Protein AF-A0A963Y4Q5-F1 (afdb_monomer_lite)

Sequence (279 aa):
MKRNPLAGPAPARLLRSAAVLALLGATPALADDAELLAKACGDCHTTAADGTLSRISGQRKTPEAWLMTIVRMRMSHGADIDRQTEAALVRYLADTQGLAPSEAEPYRYALEKDPNMVEAIDEPLGTMCARCHTGARALLQHRTPEEWRTLIDFHVGQFPTIEYQALGRDREWYKIASTEIAELLATTQPRDTEAWSQWQAADKPGVAGDWIVLTTLPGAGQAYGRLTVSGDASPYAVSGDLTLADGSTQAVSGQMNLYTGYEWRATLDIGGQSYRQVL

pLDDT: mean 90.72, std 16.67, range [36.25, 98.81]

Radius of gyration: 26.91 Å; chains: 1; bounding box: 90×54×103 Å

Foldseek 3Di:
DDDDDDDDDDDDDDDDDDDDDDDPDDDVLLVVLLVLCCVQPVVPFPQDPVRDTPLLVFKAAALVLLLVVVVCCCVPVVRPADPVSSVSNSQSRLQVRYDFCVQLVVQCCVVQVVVDDDDDDDPPCCLQPDPPHHSSSLSRMAGALVSQLVVLVCCCVVPVCSLVDVSRVVDPNSVCRNPVVSVVRCVNRHSDDPSLVVLNPDDFDDPFAKDWDWDQDVPQGTKTWIWGWDDDAPQTWIWTWIQGPVRDIWTKTWTWHDHNRHFIWIWIDTNNDTDIDTD

Secondary structure (DSSP, 8-state):
--------PPPP------------PPPHHHHHHHHHHHHHHTTTSPBPTTSPBTTGGGEEE-HHHHHHHHHHHHHHH-----HHHHHHHHHHHHHHS---HHHHGGGTHHHHT-TT----PPTTHHHHHSSSS-THHHHSEEE-HHHHHHHHHHHHHH-TTGGGSTTTTTTTHHHHIIIIIHHHHHHHSBSS-HHHHHHHHSPPPP--EEEEEEEEETTTEEEEEEEEEESSSSSEEEEEEEEETTS-EEEEEEEEEEETTTEEEEEEEETTEEEEEE-

Structure (mmCIF, N/CA/C/O backbone):
data_AF-A0A963Y4Q5-F1
#
_entry.id   AF-A0A963Y4Q5-F1
#
loop_
_atom_site.group_PDB
_atom_site.id
_atom_site.type_symbol
_atom_site.label_atom_id
_atom_site.label_alt_id
_atom_site.label_comp_id
_atom_site.label_asym_id
_atom_site.label_entity_id
_atom_site.label_seq_id
_atom_site.pdbx_PDB_ins_code
_atom_site.Cartn_x
_atom_site.Cartn_y
_atom_site.Cartn_z
_atom_site.occupancy
_atom_site.B_iso_or_equiv
_atom_site.auth_seq_id
_atom_site.auth_comp_id
_atom_site.auth_asym_id
_atom_site.auth_atom_id
_atom_site.pdbx_PDB_model_num
ATOM 1 N N . MET A 1 1 ? 55.631 30.873 71.573 1.00 39.38 1 MET A N 1
ATOM 2 C CA . MET A 1 1 ? 56.648 31.589 70.760 1.00 39.38 1 MET A CA 1
ATOM 3 C C . MET A 1 1 ? 57.001 30.723 69.549 1.00 39.38 1 MET A C 1
ATOM 5 O O . MET A 1 1 ? 57.103 29.525 69.740 1.00 39.38 1 MET A O 1
ATOM 9 N N . LYS A 1 2 ? 57.264 31.332 68.379 1.00 37.94 2 LYS A N 1
ATOM 10 C CA . LYS A 1 2 ? 57.927 30.756 67.177 1.00 37.94 2 LYS A CA 1
ATOM 11 C C . LYS A 1 2 ? 57.176 29.723 66.286 1.00 37.94 2 LYS A C 1
ATOM 13 O O . LYS A 1 2 ? 57.214 28.532 66.536 1.00 37.94 2 LYS A O 1
ATOM 18 N N . ARG A 1 3 ? 56.717 30.258 65.139 1.00 37.44 3 ARG A N 1
ATOM 19 C CA . ARG A 1 3 ? 56.933 29.819 63.730 1.00 37.44 3 ARG A CA 1
ATOM 20 C C . ARG A 1 3 ? 56.301 28.520 63.166 1.00 37.44 3 ARG A C 1
ATOM 22 O O . ARG A 1 3 ? 56.598 27.415 63.588 1.00 37.44 3 ARG A O 1
ATOM 29 N N . ASN A 1 4 ? 55.557 28.741 62.074 1.00 43.47 4 ASN A N 1
ATOM 30 C CA . ASN A 1 4 ? 55.190 27.830 60.968 1.00 43.47 4 ASN A CA 1
ATOM 31 C C . ASN A 1 4 ? 56.456 27.325 60.207 1.00 43.47 4 ASN A C 1
ATOM 33 O O . ASN A 1 4 ? 57.487 27.997 60.346 1.00 43.47 4 ASN A O 1
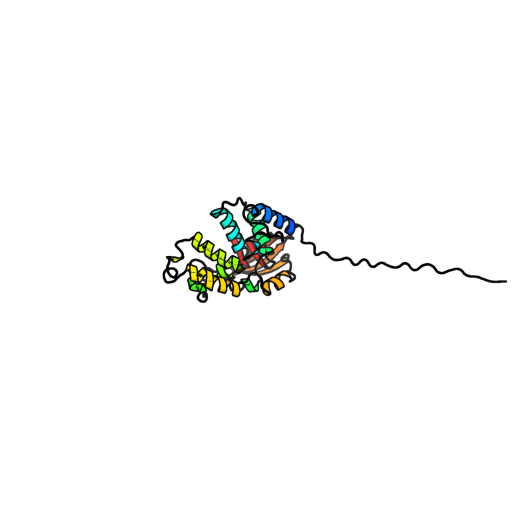ATOM 37 N N . PRO A 1 5 ? 56.426 26.249 59.371 1.00 51.81 5 PRO A N 1
ATOM 38 C CA . PRO A 1 5 ? 55.874 26.394 58.004 1.00 51.81 5 PRO A CA 1
ATOM 39 C C . PRO A 1 5 ? 55.312 25.143 57.254 1.00 51.81 5 PRO A C 1
ATOM 41 O O . PRO A 1 5 ? 55.813 24.031 57.360 1.00 51.81 5 PRO A O 1
ATOM 44 N N . LEU A 1 6 ? 54.337 25.424 56.377 1.00 47.56 6 LEU A N 1
ATOM 45 C CA . LEU A 1 6 ? 54.130 24.958 54.983 1.00 47.56 6 LEU A CA 1
ATOM 46 C C . LEU A 1 6 ? 54.444 23.510 54.524 1.00 47.56 6 LEU A C 1
ATOM 48 O O . LEU A 1 6 ? 55.588 23.152 54.256 1.00 47.56 6 LEU A O 1
ATOM 52 N N . ALA A 1 7 ? 53.363 22.819 54.140 1.00 44.31 7 ALA A N 1
ATOM 53 C CA . ALA A 1 7 ? 53.197 22.026 52.907 1.00 44.31 7 ALA A CA 1
ATOM 54 C C . ALA A 1 7 ? 51.688 22.044 52.536 1.00 44.31 7 ALA A C 1
ATOM 56 O O . ALA A 1 7 ? 50.874 22.339 53.409 1.00 44.31 7 ALA A O 1
ATOM 57 N N . GLY A 1 8 ? 51.198 21.772 51.320 1.00 41.53 8 GLY A N 1
ATOM 58 C CA . GLY A 1 8 ? 51.792 21.532 49.991 1.00 41.53 8 GLY A CA 1
ATOM 59 C C . GLY A 1 8 ? 50.643 21.231 48.988 1.00 41.53 8 GLY A C 1
ATOM 60 O O . GLY A 1 8 ? 49.603 20.748 49.440 1.00 41.53 8 GLY A O 1
ATOM 61 N N . PRO A 1 9 ? 50.727 21.544 47.674 1.00 42.78 9 PRO A N 1
ATOM 62 C CA . PRO A 1 9 ? 49.549 21.473 46.800 1.00 42.78 9 PRO A CA 1
ATOM 63 C C . PRO A 1 9 ? 49.218 20.043 46.339 1.00 42.78 9 PRO A C 1
ATOM 65 O O . PRO A 1 9 ? 50.093 19.294 45.907 1.00 42.78 9 PRO A O 1
ATOM 68 N N . ALA A 1 10 ? 47.932 19.684 46.388 1.00 48.44 10 ALA A N 1
ATOM 69 C CA . ALA A 1 10 ? 47.413 18.413 45.882 1.00 48.44 10 ALA A CA 1
ATOM 70 C C . ALA A 1 10 ? 47.250 18.427 44.342 1.00 48.44 10 ALA A C 1
ATOM 72 O O . ALA A 1 10 ? 46.962 19.482 43.771 1.00 48.44 10 ALA A O 1
ATOM 73 N N . PRO A 1 11 ? 47.401 17.280 43.648 1.00 42.66 11 PRO A N 1
ATOM 74 C CA . PRO A 1 11 ? 47.358 17.229 42.189 1.00 42.66 11 PRO A CA 1
ATOM 75 C C . PRO A 1 11 ? 45.928 17.317 41.635 1.00 42.66 11 PRO A C 1
ATOM 77 O O . PRO A 1 11 ? 45.014 16.630 42.096 1.00 42.66 11 PRO A O 1
ATOM 80 N N . ALA A 1 12 ? 45.752 18.116 40.581 1.00 45.22 12 ALA A N 1
ATOM 81 C CA . ALA A 1 12 ? 44.496 18.216 39.848 1.00 45.22 12 ALA A CA 1
ATOM 82 C C . ALA A 1 12 ? 44.193 16.915 39.081 1.00 45.22 12 ALA A C 1
ATOM 84 O O . ALA A 1 12 ? 44.992 16.459 38.262 1.00 45.22 12 ALA A O 1
ATOM 85 N N . ARG A 1 13 ? 43.011 16.328 39.308 1.00 43.59 13 ARG A N 1
ATOM 86 C CA . ARG A 1 13 ? 42.505 15.210 38.500 1.00 43.59 13 ARG A CA 1
ATOM 87 C C . ARG A 1 13 ? 41.898 15.748 37.204 1.00 43.59 13 ARG A C 1
ATOM 89 O O . ARG A 1 13 ? 40.875 16.424 37.249 1.00 43.59 13 ARG A O 1
ATOM 96 N N . LE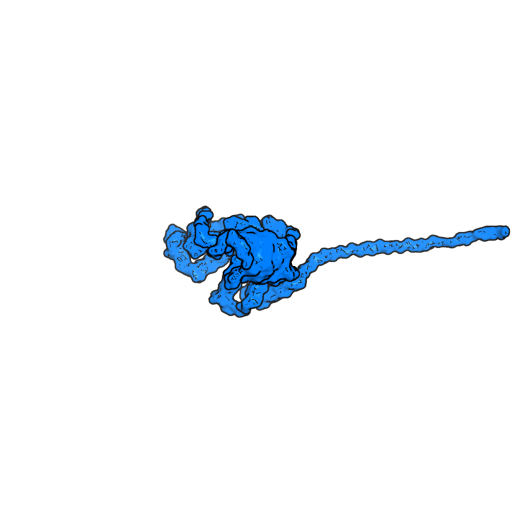U A 1 14 ? 42.488 15.404 36.058 1.00 41.25 14 LEU A N 1
ATOM 97 C CA . LEU A 1 14 ? 41.840 15.611 34.761 1.00 41.25 14 LEU A CA 1
ATOM 98 C C . LEU A 1 14 ? 40.587 14.728 34.674 1.00 41.25 14 LEU A C 1
ATOM 100 O O . LEU A 1 14 ? 40.700 13.501 34.680 1.00 41.25 14 LEU A O 1
ATOM 104 N N . LEU A 1 15 ? 39.407 15.336 34.523 1.00 43.12 15 LEU A N 1
ATOM 105 C CA . LEU A 1 15 ? 38.245 14.612 34.015 1.00 43.12 15 LEU A CA 1
ATOM 106 C C . LEU A 1 15 ? 38.447 14.359 32.518 1.00 43.12 15 LEU A C 1
ATOM 108 O O . LEU A 1 15 ? 38.500 15.292 31.719 1.00 43.12 15 LEU A O 1
ATOM 112 N N . ARG A 1 16 ? 38.542 13.083 32.135 1.00 41.88 16 ARG A N 1
ATOM 113 C CA . ARG A 1 16 ? 38.396 12.664 30.739 1.00 41.88 16 ARG A CA 1
ATOM 114 C C . ARG A 1 16 ? 36.908 12.536 30.431 1.00 41.88 16 ARG A C 1
ATOM 116 O O . ARG A 1 16 ? 36.291 11.548 30.820 1.00 41.88 16 ARG A O 1
ATOM 123 N N . SER A 1 17 ? 36.346 13.515 29.730 1.00 41.88 17 SER A N 1
ATOM 124 C CA . SER A 1 17 ? 35.006 13.400 29.154 1.00 41.88 17 SER A CA 1
ATOM 125 C C . SER A 1 17 ? 35.020 12.341 28.052 1.00 41.88 17 SER A C 1
ATOM 127 O O . SER A 1 17 ? 35.573 12.570 26.978 1.00 41.88 17 SER A O 1
ATOM 129 N N . ALA A 1 18 ? 34.435 11.174 28.318 1.00 42.75 18 ALA A N 1
ATOM 130 C CA . ALA A 1 18 ? 34.174 10.182 27.285 1.00 42.75 18 ALA A CA 1
ATOM 131 C C . ALA A 1 18 ? 32.937 10.618 26.489 1.00 42.75 18 ALA A C 1
ATOM 133 O O . ALA A 1 18 ? 31.833 10.660 27.030 1.00 42.75 18 ALA A O 1
ATOM 134 N N . ALA A 1 19 ? 33.122 10.960 25.214 1.00 42.94 19 ALA A N 1
ATOM 135 C CA . ALA A 1 19 ? 32.006 11.187 24.307 1.00 42.94 19 ALA A CA 1
ATOM 136 C C . ALA A 1 19 ? 31.326 9.841 24.019 1.00 42.94 19 ALA A C 1
ATOM 138 O O . ALA A 1 19 ? 31.908 8.974 23.366 1.00 42.94 19 ALA A O 1
ATOM 139 N N . VAL A 1 20 ? 30.106 9.657 24.525 1.00 39.72 20 VAL A N 1
ATOM 140 C CA . VAL A 1 20 ? 29.270 8.507 24.171 1.00 39.72 20 VAL A CA 1
ATOM 141 C C . VAL A 1 20 ? 28.725 8.754 22.770 1.00 39.72 20 VAL A C 1
ATOM 143 O O . VAL A 1 20 ? 27.843 9.588 22.575 1.00 39.72 20 VAL A O 1
ATOM 146 N N . LEU A 1 21 ? 29.279 8.043 21.790 1.00 42.38 21 LEU A N 1
ATOM 147 C CA . LEU A 1 21 ? 28.749 8.023 20.436 1.00 42.38 21 LEU A CA 1
ATOM 148 C C . LEU A 1 21 ? 27.445 7.213 20.458 1.00 42.38 21 LEU A C 1
ATOM 150 O O . LEU A 1 21 ? 27.474 5.994 20.624 1.00 42.38 21 LEU A O 1
ATOM 154 N N . ALA A 1 22 ? 26.306 7.895 20.345 1.00 36.50 22 ALA A N 1
ATOM 155 C CA . ALA A 1 22 ? 25.003 7.248 20.292 1.00 36.50 22 ALA A CA 1
ATOM 156 C C . ALA A 1 22 ? 24.850 6.499 18.959 1.00 36.50 22 ALA A C 1
ATOM 158 O O . ALA A 1 22 ? 24.492 7.080 17.937 1.00 36.50 22 ALA A O 1
ATOM 159 N N . LEU A 1 23 ? 25.144 5.199 18.975 1.00 39.41 23 LEU A N 1
ATOM 160 C CA . LEU A 1 23 ? 24.740 4.286 17.914 1.00 39.41 23 LEU A CA 1
ATOM 161 C C . LEU A 1 23 ? 23.210 4.215 17.909 1.00 39.41 23 LEU A C 1
ATOM 163 O O . LEU A 1 23 ? 22.605 3.771 18.885 1.00 39.41 23 LEU A O 1
ATOM 167 N N . LEU A 1 24 ? 22.600 4.651 16.805 1.00 41.59 24 LEU A N 1
ATOM 168 C CA . LEU A 1 24 ? 21.196 4.394 16.494 1.00 41.59 24 LEU A CA 1
ATOM 169 C C . LEU A 1 24 ? 21.013 2.881 16.341 1.00 41.59 24 LEU A C 1
ATOM 171 O O . LEU A 1 24 ? 21.250 2.316 15.276 1.00 41.59 24 LEU A O 1
ATOM 175 N N . GLY A 1 25 ? 20.648 2.217 17.435 1.00 36.25 25 GLY A N 1
ATOM 176 C CA . GLY A 1 25 ? 20.299 0.806 17.410 1.00 36.25 25 GLY A CA 1
ATOM 177 C C . GLY A 1 25 ? 19.008 0.616 16.626 1.00 36.25 25 GLY A C 1
ATOM 178 O O . GLY A 1 25 ? 17.959 1.099 17.050 1.00 36.25 25 GLY A O 1
ATOM 179 N N . ALA A 1 26 ? 19.077 -0.113 15.511 1.00 41.25 26 ALA A N 1
ATOM 180 C CA . ALA A 1 26 ? 17.889 -0.740 14.947 1.00 41.25 26 ALA A CA 1
ATOM 181 C C . ALA A 1 26 ? 17.210 -1.576 16.044 1.00 41.25 26 ALA A C 1
ATOM 183 O O . ALA A 1 26 ? 17.877 -2.273 16.814 1.00 41.25 26 ALA A O 1
ATOM 184 N N . THR A 1 27 ? 15.887 -1.469 16.148 1.00 43.31 27 THR A N 1
ATOM 185 C CA . THR A 1 27 ? 15.115 -2.239 17.124 1.00 43.31 27 THR A CA 1
ATOM 186 C C . THR A 1 27 ? 15.250 -3.735 16.818 1.00 43.31 27 THR A C 1
ATOM 188 O O . THR A 1 27 ? 15.241 -4.107 15.644 1.00 43.31 27 THR A O 1
ATOM 191 N N . PRO A 1 28 ? 15.371 -4.615 17.834 1.00 53.75 28 PRO A N 1
ATOM 192 C CA . PRO A 1 28 ? 15.700 -6.028 17.615 1.00 53.75 28 PRO A CA 1
ATOM 193 C C . PRO A 1 28 ? 14.724 -6.742 16.665 1.00 53.75 28 PRO A C 1
ATOM 195 O O . PRO A 1 28 ? 15.162 -7.498 15.806 1.00 53.75 28 PRO A O 1
ATOM 198 N N . ALA A 1 29 ? 13.433 -6.396 16.716 1.00 61.72 29 ALA A N 1
ATOM 199 C CA . ALA A 1 29 ? 12.417 -6.932 15.808 1.00 61.72 29 ALA A CA 1
ATOM 200 C C . ALA A 1 29 ? 12.721 -6.694 14.310 1.00 61.72 29 ALA A C 1
ATOM 202 O O . ALA A 1 29 ? 12.452 -7.564 13.492 1.00 61.72 29 ALA A O 1
ATOM 203 N N . LEU A 1 30 ? 13.323 -5.554 13.937 1.00 63.56 30 LEU A N 1
ATOM 204 C CA . LEU A 1 30 ? 13.665 -5.267 12.535 1.00 63.56 30 LEU A CA 1
ATOM 205 C C . LEU A 1 30 ? 14.858 -6.089 12.027 1.00 63.56 30 LEU A C 1
ATOM 207 O O . LEU A 1 30 ? 15.001 -6.250 10.816 1.00 63.56 30 LEU A O 1
ATOM 211 N N . ALA A 1 31 ? 15.720 -6.580 12.923 1.00 63.84 31 ALA A N 1
ATOM 212 C CA . ALA A 1 31 ? 16.812 -7.480 12.559 1.00 63.84 31 ALA A CA 1
ATOM 213 C C . ALA A 1 31 ? 16.283 -8.905 12.323 1.00 63.84 31 ALA A C 1
ATOM 215 O O . ALA A 1 31 ? 16.601 -9.508 11.298 1.00 63.84 31 ALA A O 1
ATOM 216 N N . ASP A 1 32 ? 15.414 -9.388 13.216 1.00 82.62 32 ASP A N 1
ATOM 217 C CA . ASP A 1 32 ? 14.762 -10.697 13.097 1.00 82.62 32 ASP A CA 1
ATOM 218 C C . ASP A 1 32 ? 13.896 -10.781 11.819 1.00 82.62 32 ASP A C 1
ATOM 220 O O . ASP A 1 32 ? 13.966 -11.760 11.073 1.00 82.62 32 ASP A O 1
ATOM 224 N N . ASP A 1 33 ? 13.133 -9.726 11.504 1.00 87.06 33 ASP A N 1
ATOM 225 C CA . ASP A 1 33 ? 12.321 -9.653 10.280 1.00 87.06 33 ASP A CA 1
ATOM 226 C C . ASP A 1 33 ? 13.176 -9.579 8.992 1.00 87.06 33 ASP A C 1
ATOM 228 O O . ASP A 1 33 ? 12.777 -10.099 7.944 1.00 87.06 33 ASP A O 1
ATOM 232 N N . ALA A 1 34 ? 14.370 -8.976 9.050 1.00 89.12 34 ALA A N 1
ATOM 233 C CA . ALA A 1 34 ? 15.308 -8.954 7.924 1.00 89.12 34 ALA A CA 1
ATOM 234 C C . ALA A 1 34 ? 15.901 -10.349 7.648 1.00 89.12 34 ALA A C 1
ATOM 236 O O . ALA A 1 34 ? 16.016 -10.755 6.487 1.00 89.12 34 ALA A O 1
ATOM 237 N N . GLU A 1 35 ? 16.225 -11.111 8.700 1.00 91.75 35 GLU A N 1
ATOM 238 C CA . GLU A 1 35 ? 16.626 -12.518 8.575 1.00 91.75 35 GLU A CA 1
ATOM 239 C C . GLU A 1 35 ? 15.470 -13.374 8.032 1.00 91.75 35 GLU A C 1
ATOM 241 O O . GLU A 1 35 ? 15.682 -14.206 7.146 1.00 91.75 35 GLU A O 1
ATOM 246 N N . LEU A 1 36 ? 14.234 -13.128 8.483 1.00 94.00 36 LEU A N 1
ATOM 247 C CA . LEU A 1 36 ? 13.042 -13.803 7.966 1.00 94.00 36 LEU A CA 1
ATOM 248 C C . LEU A 1 36 ? 12.851 -13.557 6.462 1.00 94.00 36 LEU A C 1
ATOM 250 O O . LEU A 1 36 ? 12.578 -14.506 5.723 1.00 94.00 36 LEU A O 1
ATOM 254 N N . LEU A 1 37 ? 13.039 -12.319 5.990 1.00 95.81 37 LEU A N 1
ATOM 255 C CA . LEU A 1 37 ? 12.998 -11.986 4.564 1.00 95.81 37 LEU A CA 1
ATOM 256 C C . LEU A 1 37 ? 14.103 -12.713 3.782 1.00 95.81 37 LEU A C 1
ATOM 258 O O . LEU A 1 37 ? 13.819 -13.323 2.750 1.00 95.81 37 LEU A O 1
ATOM 262 N N . ALA A 1 38 ? 15.344 -12.696 4.278 1.00 94.31 38 ALA A N 1
ATOM 263 C CA . ALA A 1 38 ? 16.462 -13.407 3.657 1.00 94.31 38 ALA A CA 1
ATOM 264 C C . ALA A 1 38 ? 16.189 -14.916 3.547 1.00 94.31 38 ALA A C 1
ATOM 266 O O . ALA A 1 38 ? 16.365 -15.500 2.479 1.00 94.31 38 ALA A O 1
ATOM 267 N N . LYS A 1 39 ? 15.675 -15.533 4.614 1.00 94.38 39 LYS A N 1
ATOM 268 C CA . LYS A 1 39 ? 15.317 -16.956 4.659 1.00 94.38 39 LYS A CA 1
ATOM 269 C C . LYS A 1 39 ? 14.148 -17.315 3.737 1.00 94.38 39 LYS A C 1
ATOM 271 O O . LYS A 1 39 ? 14.175 -18.372 3.119 1.00 94.38 39 LYS A O 1
ATOM 276 N N . ALA A 1 40 ? 13.122 -16.469 3.651 1.00 95.75 40 ALA A N 1
ATOM 277 C CA . ALA A 1 40 ? 11.918 -16.748 2.865 1.00 95.75 40 ALA A CA 1
ATOM 278 C C . ALA A 1 40 ? 12.062 -16.429 1.365 1.00 95.75 40 ALA A C 1
ATOM 280 O O . ALA A 1 40 ? 11.232 -16.865 0.568 1.00 95.75 40 ALA A O 1
ATOM 281 N N . CYS A 1 41 ? 13.054 -15.624 0.969 1.00 97.12 41 CYS A N 1
ATOM 282 C CA . CYS A 1 41 ? 13.188 -15.128 -0.407 1.00 97.12 41 CYS A CA 1
ATOM 283 C C . CYS A 1 41 ? 14.564 -15.382 -1.051 1.00 97.12 41 CYS A C 1
ATOM 285 O O . CYS A 1 41 ? 14.660 -15.325 -2.279 1.00 97.12 41 CYS A O 1
ATOM 287 N N . GLY A 1 42 ? 15.612 -15.671 -0.271 1.00 95.25 42 GLY A N 1
ATOM 288 C CA . GLY A 1 42 ? 17.005 -15.744 -0.736 1.00 95.25 42 GLY A CA 1
ATOM 289 C C . GLY A 1 42 ? 17.316 -16.853 -1.749 1.00 95.25 42 GLY A C 1
ATOM 290 O O . GLY A 1 42 ? 18.224 -16.689 -2.559 1.00 95.25 42 GLY A O 1
ATOM 291 N N . ASP A 1 43 ? 16.527 -17.932 -1.780 1.00 94.19 43 ASP A N 1
ATOM 292 C CA . ASP A 1 43 ? 16.682 -19.022 -2.762 1.00 94.19 43 ASP A CA 1
ATOM 293 C C . ASP A 1 43 ? 16.422 -18.569 -4.214 1.00 94.19 43 ASP A C 1
ATOM 295 O O . ASP A 1 43 ? 16.877 -19.210 -5.161 1.00 94.19 43 ASP A O 1
ATOM 299 N N . CYS A 1 44 ? 15.682 -17.470 -4.402 1.00 97.56 44 CYS A N 1
ATOM 300 C CA . CYS A 1 44 ? 15.350 -16.904 -5.716 1.00 97.56 44 CYS A CA 1
ATOM 301 C C . CYS A 1 44 ? 15.831 -15.455 -5.887 1.00 97.56 44 CYS A C 1
ATOM 303 O O . CYS A 1 44 ? 16.198 -15.050 -6.991 1.00 97.56 44 CYS A O 1
ATOM 305 N N . HIS A 1 45 ? 15.821 -14.661 -4.816 1.00 97.75 45 HIS A N 1
ATOM 306 C CA . HIS A 1 45 ? 16.253 -13.268 -4.832 1.00 97.75 45 HIS A CA 1
ATOM 307 C C . HIS A 1 45 ? 17.714 -13.161 -4.397 1.00 97.75 45 HIS A C 1
ATOM 309 O O . HIS A 1 45 ? 18.044 -13.316 -3.226 1.00 97.75 45 HIS A O 1
ATOM 315 N N . THR A 1 46 ? 18.595 -12.859 -5.347 1.00 96.44 46 THR A N 1
ATOM 316 C CA . THR A 1 46 ? 20.034 -12.704 -5.102 1.00 96.44 46 THR A CA 1
ATOM 317 C C . THR A 1 46 ? 20.335 -11.550 -4.143 1.00 96.44 46 THR A C 1
ATOM 319 O O . THR A 1 46 ? 19.915 -10.416 -4.389 1.00 96.44 46 THR A O 1
ATOM 322 N N . THR A 1 47 ? 21.130 -11.813 -3.108 1.00 94.56 47 THR A N 1
ATOM 323 C CA . THR A 1 47 ? 21.628 -10.791 -2.177 1.00 94.56 47 THR A CA 1
ATOM 324 C C . THR A 1 47 ? 22.676 -9.892 -2.841 1.00 94.56 47 THR A C 1
ATOM 326 O O . THR A 1 47 ? 23.650 -10.376 -3.420 1.00 94.56 47 THR A O 1
ATOM 329 N N . ALA A 1 48 ? 22.485 -8.579 -2.749 1.00 90.62 48 ALA A N 1
ATOM 330 C CA . ALA A 1 48 ? 23.434 -7.557 -3.171 1.00 90.62 48 ALA A CA 1
ATOM 331 C C . ALA A 1 48 ? 24.531 -7.324 -2.111 1.00 90.62 48 ALA A C 1
ATOM 333 O O . ALA A 1 48 ? 24.466 -7.824 -0.988 1.00 90.62 48 ALA A O 1
ATOM 334 N N . ALA A 1 49 ? 25.561 -6.546 -2.461 1.00 87.38 49 ALA A N 1
ATOM 335 C CA . ALA A 1 49 ? 26.713 -6.295 -1.585 1.00 87.38 49 ALA A CA 1
ATOM 336 C C . ALA A 1 49 ? 26.371 -5.525 -0.290 1.00 87.38 49 ALA A C 1
ATOM 338 O O . ALA A 1 49 ? 27.135 -5.583 0.670 1.00 87.38 49 ALA A O 1
ATOM 339 N N . ASP A 1 50 ? 25.237 -4.824 -0.259 1.00 86.38 50 ASP A N 1
ATOM 340 C CA . ASP A 1 50 ? 24.690 -4.123 0.909 1.00 86.38 50 ASP A CA 1
ATOM 341 C C . ASP A 1 50 ? 23.764 -5.003 1.775 1.00 86.38 50 ASP A C 1
ATOM 343 O O . ASP A 1 50 ? 23.183 -4.525 2.746 1.00 86.38 50 ASP A O 1
ATOM 347 N N . GLY A 1 51 ? 23.623 -6.290 1.436 1.00 87.06 51 GLY A N 1
ATOM 348 C CA . GLY A 1 51 ? 22.733 -7.233 2.113 1.00 87.06 51 GLY A CA 1
ATOM 349 C C . GLY A 1 51 ? 21.278 -7.188 1.636 1.00 87.06 51 GLY A C 1
ATOM 350 O O . GLY A 1 51 ? 20.478 -8.011 2.077 1.00 87.06 51 GLY A O 1
ATOM 351 N N . THR A 1 52 ? 20.911 -6.276 0.730 1.00 93.06 52 THR A N 1
ATOM 352 C CA . THR A 1 52 ? 19.536 -6.193 0.222 1.00 93.06 52 THR A CA 1
ATOM 353 C C . THR A 1 52 ? 19.237 -7.285 -0.810 1.00 93.06 52 THR A C 1
ATOM 355 O O . THR A 1 52 ? 20.131 -7.782 -1.492 1.00 93.06 52 THR A O 1
ATOM 358 N N . LEU A 1 53 ? 17.969 -7.685 -0.943 1.00 96.81 53 LEU A N 1
ATOM 359 C CA . LEU A 1 53 ? 17.552 -8.702 -1.914 1.00 96.81 53 LEU A CA 1
ATOM 360 C C . LEU A 1 53 ? 17.112 -8.069 -3.236 1.00 96.81 53 LEU A C 1
ATOM 362 O O . LEU A 1 53 ? 16.264 -7.169 -3.248 1.00 96.81 53 LEU A O 1
ATOM 366 N N . SER A 1 54 ? 17.631 -8.587 -4.353 1.00 97.44 54 SER A N 1
ATOM 367 C CA . SER A 1 54 ? 17.293 -8.108 -5.696 1.00 97.44 54 SER A CA 1
ATOM 368 C C . SER A 1 54 ? 15.786 -8.125 -5.952 1.00 97.44 54 SER A C 1
ATOM 370 O O . SER A 1 54 ? 15.041 -8.944 -5.409 1.00 97.44 54 SER A O 1
ATOM 372 N N . ARG A 1 55 ? 15.309 -7.204 -6.797 1.00 97.94 55 ARG A N 1
ATOM 373 C CA . ARG A 1 55 ? 13.885 -6.923 -7.070 1.00 97.94 55 ARG A CA 1
ATOM 374 C C . ARG A 1 55 ? 13.128 -6.305 -5.890 1.00 97.94 55 ARG A C 1
ATOM 376 O O . ARG A 1 55 ? 12.460 -5.286 -6.057 1.00 97.94 55 ARG A O 1
ATOM 383 N N . ILE A 1 56 ? 13.244 -6.893 -4.700 1.00 98.06 56 ILE A N 1
ATOM 384 C CA . ILE A 1 56 ? 12.560 -6.462 -3.476 1.00 98.06 56 ILE A CA 1
ATOM 385 C C . ILE A 1 56 ? 13.054 -5.071 -3.065 1.00 98.06 56 ILE A C 1
ATOM 387 O O . ILE A 1 56 ? 12.233 -4.187 -2.827 1.00 98.06 56 ILE A O 1
ATOM 391 N N . SER A 1 57 ? 14.372 -4.845 -3.073 1.00 97.12 57 SER A N 1
ATOM 392 C CA . SER A 1 57 ? 14.990 -3.557 -2.730 1.00 97.12 57 SER A CA 1
ATOM 393 C C . SER A 1 57 ? 14.879 -2.472 -3.806 1.00 97.12 57 SER A C 1
ATOM 395 O O . SER A 1 57 ? 15.351 -1.359 -3.602 1.00 97.12 57 SER A O 1
ATOM 397 N N . GLY A 1 58 ? 14.228 -2.749 -4.941 1.00 98.06 58 GLY A N 1
ATOM 398 C CA . GLY A 1 58 ? 13.984 -1.767 -6.001 1.00 98.06 58 GLY A CA 1
ATOM 399 C C . GLY A 1 58 ? 12.567 -1.171 -6.006 1.00 98.06 58 GLY A C 1
ATOM 400 O O . GLY A 1 58 ? 12.265 -0.317 -6.840 1.00 98.06 58 GLY A O 1
ATOM 401 N N . GLN A 1 59 ? 11.681 -1.596 -5.095 1.00 98.69 59 GLN A N 1
ATOM 402 C CA . GLN A 1 59 ? 10.250 -1.251 -5.101 1.00 98.69 59 GLN A CA 1
ATOM 403 C C . GLN A 1 59 ? 9.761 -0.775 -3.718 1.00 98.69 59 GLN A C 1
ATOM 405 O O . GLN A 1 59 ? 10.199 -1.296 -2.696 1.00 98.69 59 GLN A O 1
ATOM 410 N N . ARG A 1 60 ? 8.834 0.188 -3.688 1.00 98.81 60 ARG A N 1
ATOM 411 C CA . ARG A 1 60 ? 8.041 0.610 -2.519 1.00 98.81 60 ARG A CA 1
ATOM 412 C C . ARG A 1 60 ? 6.548 0.541 -2.842 1.00 98.81 60 ARG A C 1
ATOM 414 O O . ARG A 1 60 ? 6.170 0.732 -4.003 1.00 98.81 60 ARG A O 1
ATOM 421 N N . LYS A 1 61 ? 5.710 0.201 -1.859 1.00 98.75 61 LYS A N 1
ATOM 422 C CA . LYS A 1 61 ? 4.278 -0.101 -2.060 1.00 98.75 61 LYS A CA 1
ATOM 423 C C . LYS A 1 61 ? 3.450 0.068 -0.785 1.00 98.75 61 LYS A C 1
ATOM 425 O O . LYS A 1 61 ? 3.990 0.045 0.314 1.00 98.75 61 LYS A O 1
ATOM 430 N N . THR A 1 62 ? 2.127 0.088 -0.934 1.00 98.81 62 THR A N 1
ATOM 431 C CA . THR A 1 62 ? 1.175 -0.088 0.178 1.00 98.81 62 THR A CA 1
ATOM 432 C C . THR A 1 62 ? 1.204 -1.517 0.761 1.00 98.81 62 THR A C 1
ATOM 434 O O . THR A 1 62 ? 1.642 -2.449 0.068 1.00 98.81 62 THR A O 1
ATOM 437 N N . PRO A 1 63 ? 0.695 -1.741 1.994 1.00 98.62 63 PRO A N 1
ATOM 438 C CA . PRO A 1 63 ? 0.610 -3.077 2.600 1.00 98.62 63 PRO A CA 1
ATOM 439 C C . PRO A 1 63 ? -0.132 -4.089 1.713 1.00 98.62 63 PRO A C 1
ATOM 441 O O . PRO A 1 63 ? 0.334 -5.210 1.501 1.00 98.62 63 PRO A O 1
ATOM 444 N N . GLU A 1 64 ? -1.248 -3.672 1.108 1.00 98.56 64 GLU A N 1
ATOM 445 C CA . GLU A 1 64 ? -2.042 -4.487 0.183 1.00 98.56 64 GLU A CA 1
ATOM 446 C C . GLU A 1 64 ? -1.235 -4.930 -1.049 1.00 98.56 64 GLU A C 1
ATOM 448 O O . GLU A 1 64 ? -1.338 -6.076 -1.491 1.00 98.56 64 GLU A O 1
ATOM 453 N N . ALA A 1 65 ? -0.406 -4.044 -1.606 1.00 98.56 65 ALA A N 1
ATOM 454 C CA . ALA A 1 65 ? 0.400 -4.328 -2.790 1.00 98.56 65 ALA A CA 1
ATOM 455 C C . ALA A 1 65 ? 1.644 -5.190 -2.476 1.00 98.56 65 ALA A C 1
ATOM 457 O O . ALA A 1 65 ? 2.095 -5.962 -3.338 1.00 98.56 65 ALA A O 1
ATOM 458 N N . TRP A 1 66 ? 2.168 -5.131 -1.246 1.00 98.81 66 TRP A N 1
ATOM 459 C CA . TRP A 1 66 ? 3.140 -6.108 -0.739 1.00 98.81 66 TRP A CA 1
ATOM 460 C C . TRP A 1 66 ? 2.505 -7.488 -0.539 1.00 98.81 66 TRP A C 1
ATOM 462 O O . TRP A 1 66 ? 3.034 -8.470 -1.064 1.00 98.81 66 TRP A O 1
ATOM 472 N N . LEU A 1 67 ? 1.320 -7.564 0.078 1.00 98.62 67 LEU A N 1
ATOM 473 C CA . LEU A 1 67 ? 0.557 -8.811 0.211 1.00 98.62 67 LEU A CA 1
ATOM 474 C C . LEU A 1 67 ? 0.268 -9.444 -1.158 1.00 98.62 67 LEU A C 1
ATOM 476 O O . LEU A 1 67 ? 0.550 -10.622 -1.365 1.00 98.62 67 LEU A O 1
ATOM 480 N N . MET A 1 68 ? -0.209 -8.663 -2.133 1.00 98.69 68 MET A N 1
ATOM 481 C CA . MET A 1 68 ? -0.404 -9.130 -3.513 1.00 98.69 68 MET A CA 1
ATOM 482 C C . MET A 1 68 ? 0.883 -9.653 -4.168 1.00 98.69 68 MET A C 1
ATOM 484 O O . MET A 1 68 ? 0.828 -10.511 -5.051 1.00 98.69 68 MET A O 1
ATOM 488 N N . THR A 1 69 ? 2.044 -9.124 -3.779 1.00 98.69 69 THR A N 1
ATOM 489 C CA . THR A 1 69 ? 3.340 -9.578 -4.293 1.00 98.69 69 THR A CA 1
ATOM 490 C C . THR A 1 69 ? 3.724 -10.926 -3.693 1.00 98.69 69 THR A C 1
ATOM 492 O O . THR A 1 69 ? 4.021 -11.839 -4.459 1.00 98.69 69 THR A O 1
ATOM 495 N N . ILE A 1 70 ? 3.612 -11.094 -2.374 1.00 98.38 70 ILE A N 1
ATOM 496 C CA . ILE A 1 70 ? 3.881 -12.367 -1.684 1.00 98.38 70 ILE A CA 1
ATOM 497 C C . ILE A 1 70 ? 2.898 -13.459 -2.135 1.00 98.38 70 ILE A C 1
ATOM 499 O O . ILE A 1 70 ? 3.322 -14.549 -2.516 1.00 98.38 70 ILE A O 1
ATOM 503 N N . VAL A 1 71 ? 1.598 -13.152 -2.220 1.00 98.19 71 VAL A N 1
ATOM 504 C CA . VAL A 1 71 ? 0.576 -14.078 -2.742 1.00 98.19 71 VAL A CA 1
ATOM 505 C C . VAL A 1 71 ? 0.899 -14.520 -4.173 1.00 98.19 71 VAL A C 1
ATOM 507 O O . VAL A 1 71 ? 0.743 -15.698 -4.494 1.00 98.19 71 VAL A O 1
ATOM 510 N N . ARG A 1 72 ? 1.420 -13.628 -5.029 1.00 98.19 72 ARG A N 1
ATOM 511 C CA . ARG A 1 72 ? 1.883 -14.012 -6.371 1.00 98.19 72 ARG A CA 1
ATOM 512 C C . ARG A 1 72 ? 3.092 -14.949 -6.325 1.00 98.19 72 ARG A C 1
ATOM 514 O O . ARG A 1 72 ? 3.120 -15.886 -7.114 1.00 98.19 72 ARG A O 1
ATOM 521 N N . MET A 1 73 ? 4.053 -14.756 -5.416 1.00 98.31 73 MET A N 1
ATOM 522 C CA . MET A 1 73 ? 5.190 -15.686 -5.281 1.00 98.31 73 MET A CA 1
ATOM 523 C C . MET A 1 73 ? 4.705 -17.094 -4.910 1.00 98.31 73 MET A C 1
ATOM 525 O O . MET A 1 73 ? 5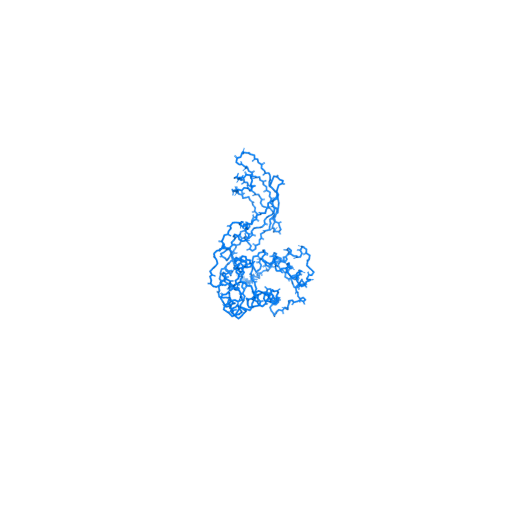.124 -18.074 -5.523 1.00 98.31 73 MET A O 1
ATOM 529 N N . ARG A 1 74 ? 3.739 -17.190 -3.988 1.00 97.50 74 ARG A N 1
ATOM 530 C CA . ARG A 1 74 ? 3.098 -18.456 -3.597 1.00 97.50 74 ARG A CA 1
ATOM 531 C C . ARG A 1 74 ? 2.345 -19.099 -4.771 1.00 97.50 74 ARG A C 1
ATOM 533 O O . ARG A 1 74 ? 2.571 -20.259 -5.091 1.00 97.50 74 ARG A O 1
ATOM 540 N N . MET A 1 75 ? 1.480 -18.339 -5.451 1.00 96.75 75 MET A N 1
ATOM 541 C CA . MET A 1 75 ? 0.601 -18.863 -6.509 1.00 96.75 75 MET A CA 1
ATOM 542 C C . MET A 1 75 ? 1.296 -19.139 -7.849 1.00 96.75 75 MET A C 1
ATOM 544 O O . MET A 1 75 ? 0.899 -20.063 -8.551 1.00 96.75 75 MET A O 1
ATOM 548 N N . SER A 1 76 ? 2.265 -18.312 -8.251 1.00 96.44 76 SER A N 1
ATOM 549 C CA . SER A 1 76 ? 2.896 -18.364 -9.585 1.00 96.44 76 SER A CA 1
ATOM 550 C C . SER A 1 76 ? 4.288 -18.995 -9.579 1.00 96.44 76 SER A C 1
ATOM 552 O O . SER A 1 76 ? 4.744 -19.454 -10.624 1.00 96.44 76 SER A O 1
ATOM 554 N N . HIS A 1 77 ? 4.971 -19.011 -8.430 1.00 96.75 77 HIS A N 1
ATOM 555 C CA . HIS A 1 77 ? 6.350 -19.504 -8.310 1.00 96.75 77 HIS A CA 1
ATOM 556 C C . HIS A 1 77 ? 6.523 -20.569 -7.212 1.00 96.75 77 HIS A C 1
ATOM 558 O O . HIS A 1 77 ? 7.631 -21.047 -7.004 1.00 96.75 77 HIS A O 1
ATOM 564 N N . GLY A 1 78 ? 5.438 -20.980 -6.541 1.00 96.50 78 GLY A N 1
ATOM 565 C CA . GLY A 1 78 ? 5.447 -22.094 -5.590 1.00 96.50 78 GLY A CA 1
ATOM 566 C C . GLY A 1 78 ? 6.167 -21.815 -4.268 1.00 96.50 78 GLY A C 1
ATOM 567 O O . GLY A 1 78 ? 6.536 -22.766 -3.587 1.00 96.50 78 GLY A O 1
ATOM 568 N N . ALA A 1 79 ? 6.378 -20.545 -3.903 1.00 96.31 79 ALA A N 1
ATOM 569 C CA . ALA A 1 79 ? 7.047 -20.188 -2.652 1.00 96.31 79 ALA A CA 1
ATOM 570 C C . ALA A 1 79 ? 6.273 -20.715 -1.427 1.00 96.31 79 ALA A C 1
ATOM 572 O O . ALA A 1 79 ? 5.093 -20.389 -1.251 1.00 96.31 79 ALA A O 1
ATOM 573 N N . ASP A 1 80 ? 6.939 -21.494 -0.570 1.00 94.94 80 ASP A N 1
ATOM 574 C CA . ASP A 1 80 ? 6.349 -22.052 0.651 1.00 94.94 80 ASP A CA 1
ATOM 575 C C . ASP A 1 80 ? 6.383 -21.021 1.787 1.00 94.94 80 ASP A C 1
ATOM 577 O O . ASP A 1 80 ? 7.308 -20.951 2.595 1.00 94.94 80 ASP A O 1
ATOM 581 N N . ILE A 1 81 ? 5.380 -20.144 1.779 1.00 95.62 81 ILE A N 1
ATOM 582 C CA . ILE A 1 81 ? 5.202 -19.075 2.762 1.00 95.62 81 ILE A CA 1
ATOM 583 C C . ILE A 1 81 ? 3.861 -19.302 3.463 1.00 95.62 81 ILE A C 1
ATOM 585 O O . ILE A 1 81 ? 2.799 -19.268 2.827 1.00 95.62 81 ILE A O 1
ATOM 589 N N . ASP A 1 82 ? 3.905 -19.537 4.775 1.00 94.69 82 ASP A N 1
ATOM 590 C CA . ASP A 1 82 ? 2.710 -19.679 5.605 1.00 94.69 82 ASP A CA 1
ATOM 591 C C . ASP A 1 82 ? 2.065 -18.320 5.940 1.00 94.69 82 ASP A C 1
ATOM 593 O O . ASP A 1 82 ? 2.560 -17.248 5.590 1.00 94.69 82 ASP A O 1
ATOM 597 N N . ARG A 1 83 ? 0.909 -18.348 6.610 1.00 92.62 83 ARG A N 1
ATOM 598 C CA . ARG A 1 83 ? 0.128 -17.134 6.905 1.00 92.62 83 ARG A CA 1
ATOM 599 C C . ARG A 1 83 ? 0.756 -16.229 7.965 1.00 92.62 83 ARG A C 1
ATOM 601 O O . ARG A 1 83 ? 0.468 -15.035 7.958 1.00 92.62 83 ARG A O 1
ATOM 608 N N . GLN A 1 84 ? 1.575 -16.773 8.864 1.00 92.75 84 GLN A N 1
ATOM 609 C CA . GLN A 1 84 ? 2.254 -15.992 9.897 1.00 92.75 84 GLN A CA 1
ATOM 610 C C . GLN A 1 84 ? 3.462 -15.269 9.296 1.00 92.75 84 GLN A C 1
ATOM 612 O O . GLN A 1 84 ? 3.601 -14.058 9.454 1.00 92.75 84 GLN A O 1
ATOM 617 N N . THR A 1 85 ? 4.261 -15.996 8.518 1.00 95.06 85 THR A N 1
ATOM 618 C CA . THR A 1 85 ? 5.370 -15.474 7.716 1.00 95.06 85 THR A CA 1
ATOM 619 C C . THR A 1 85 ? 4.877 -14.427 6.719 1.00 95.06 85 THR A C 1
ATOM 621 O O . THR A 1 85 ? 5.434 -13.338 6.662 1.00 95.06 85 THR A O 1
ATOM 624 N N . GLU A 1 86 ? 3.783 -14.686 5.990 1.00 96.19 86 GLU A N 1
ATOM 625 C CA . GLU A 1 86 ? 3.154 -13.711 5.084 1.00 96.19 86 GLU A CA 1
ATOM 626 C C . GLU A 1 86 ? 2.797 -12.403 5.811 1.00 96.19 86 GLU A C 1
ATOM 628 O O . GLU A 1 86 ? 3.109 -11.325 5.311 1.00 96.19 86 GLU A O 1
ATOM 633 N N 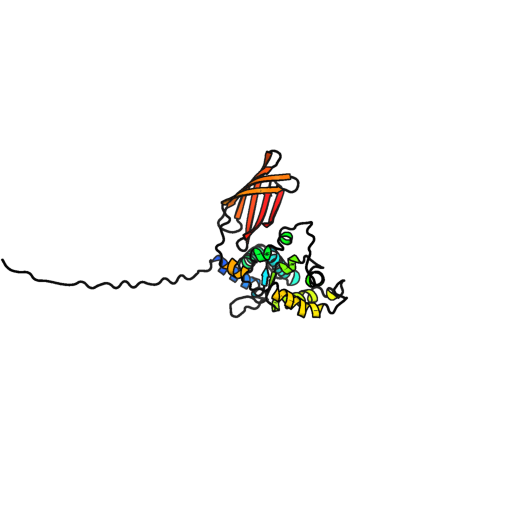. ALA A 1 87 ? 2.206 -12.474 7.009 1.00 94.50 87 ALA A N 1
ATOM 634 C CA . ALA A 1 87 ? 1.851 -11.288 7.790 1.00 94.50 87 ALA A CA 1
ATOM 635 C C . ALA A 1 87 ? 3.082 -10.507 8.294 1.00 94.50 87 ALA A C 1
ATOM 637 O O . ALA A 1 87 ? 3.092 -9.276 8.208 1.00 94.50 87 ALA A O 1
ATOM 638 N N . ALA A 1 88 ? 4.118 -11.204 8.775 1.00 95.38 88 ALA A N 1
ATOM 639 C CA . ALA A 1 88 ? 5.374 -10.594 9.215 1.00 95.38 88 ALA A CA 1
ATOM 640 C C . ALA A 1 88 ? 6.113 -9.916 8.048 1.00 95.38 88 ALA A C 1
ATOM 642 O O . ALA A 1 88 ? 6.460 -8.741 8.137 1.00 95.38 88 ALA A O 1
ATOM 643 N N . LEU A 1 89 ? 6.250 -10.600 6.906 1.00 97.38 89 LEU A N 1
ATOM 644 C CA . LEU A 1 89 ? 6.877 -10.042 5.705 1.00 97.38 89 LEU A CA 1
ATOM 645 C C . LEU A 1 89 ? 6.103 -8.839 5.148 1.00 97.38 89 LEU A C 1
ATOM 647 O O . LEU A 1 89 ? 6.723 -7.849 4.770 1.00 97.38 89 LEU A O 1
ATOM 651 N N . VAL A 1 90 ? 4.762 -8.877 5.120 1.00 98.06 90 VAL A N 1
ATOM 652 C CA . VAL A 1 90 ? 3.948 -7.712 4.717 1.00 98.06 90 VAL A CA 1
ATOM 653 C C . VAL A 1 90 ? 4.190 -6.529 5.648 1.00 98.06 90 VAL A C 1
ATOM 655 O O . VAL A 1 90 ? 4.352 -5.413 5.158 1.00 98.06 90 VAL A O 1
ATOM 658 N N . ARG A 1 91 ? 4.247 -6.760 6.967 1.00 96.25 91 ARG A N 1
ATOM 659 C CA . ARG A 1 91 ? 4.563 -5.708 7.938 1.00 96.25 91 ARG A CA 1
ATOM 660 C C . ARG A 1 91 ? 5.944 -5.122 7.684 1.00 96.25 91 ARG A C 1
ATOM 662 O O . ARG A 1 91 ? 6.042 -3.928 7.434 1.00 96.25 91 ARG A O 1
ATOM 669 N N . TYR A 1 92 ? 6.979 -5.957 7.684 1.00 97.12 92 TYR A N 1
ATOM 670 C CA . TYR A 1 92 ? 8.356 -5.522 7.489 1.00 97.12 92 TYR A CA 1
ATOM 671 C C . TYR A 1 92 ? 8.531 -4.731 6.187 1.00 97.12 92 TYR A C 1
ATOM 673 O O . TYR A 1 92 ? 9.109 -3.645 6.189 1.00 97.12 92 TYR A O 1
ATOM 681 N N . LEU A 1 93 ? 7.981 -5.227 5.074 1.00 98.31 93 LEU A N 1
ATOM 682 C CA . LEU A 1 93 ? 8.081 -4.568 3.772 1.00 98.31 93 LEU A CA 1
ATOM 683 C C . LEU A 1 93 ? 7.257 -3.274 3.693 1.00 98.31 93 LEU A C 1
ATOM 685 O O . LEU A 1 93 ? 7.687 -2.337 3.028 1.00 98.31 93 LEU A O 1
ATOM 689 N N . ALA A 1 94 ? 6.114 -3.172 4.376 1.00 97.94 94 ALA A N 1
ATOM 690 C CA . ALA A 1 94 ? 5.363 -1.918 4.457 1.00 97.94 94 ALA A CA 1
ATOM 691 C C . ALA A 1 94 ? 6.023 -0.891 5.397 1.00 97.94 94 ALA A C 1
ATOM 693 O O . ALA A 1 94 ? 6.001 0.306 5.114 1.00 97.94 94 ALA A O 1
ATOM 694 N N . ASP A 1 95 ? 6.639 -1.331 6.493 1.00 96.44 95 ASP A N 1
ATOM 695 C CA . ASP A 1 95 ? 7.312 -0.451 7.453 1.00 96.44 95 ASP A CA 1
ATOM 696 C C . ASP A 1 95 ? 8.648 0.076 6.890 1.00 96.44 95 ASP A C 1
ATOM 698 O O . ASP A 1 95 ? 8.972 1.252 7.059 1.00 96.44 95 ASP A O 1
ATOM 702 N N . THR A 1 96 ? 9.397 -0.755 6.154 1.00 96.56 96 THR A N 1
ATOM 703 C CA . THR A 1 96 ? 10.704 -0.390 5.564 1.00 96.56 96 THR A CA 1
ATOM 704 C C . THR A 1 96 ? 10.626 0.145 4.131 1.00 96.56 96 THR A C 1
ATOM 706 O O . THR A 1 96 ? 11.478 0.938 3.730 1.00 96.56 96 THR A O 1
ATOM 709 N N . GLN A 1 97 ? 9.618 -0.261 3.352 1.00 98.19 97 GLN A N 1
ATOM 710 C CA . GLN A 1 97 ? 9.446 0.070 1.929 1.00 98.19 97 GLN A CA 1
ATOM 711 C C . GLN A 1 97 ? 7.988 0.455 1.605 1.00 98.19 97 GLN A C 1
ATOM 713 O O . GLN A 1 97 ? 7.418 0.046 0.584 1.00 98.19 97 GLN A O 1
ATOM 718 N N . GLY A 1 98 ? 7.379 1.222 2.508 1.00 98.44 98 GLY A N 1
ATOM 719 C CA . GLY A 1 98 ? 6.036 1.781 2.376 1.00 98.44 98 GLY A CA 1
ATOM 720 C C . GLY A 1 98 ? 5.957 3.014 1.475 1.00 98.44 98 GLY A C 1
ATOM 721 O O . GLY A 1 98 ? 6.912 3.368 0.778 1.00 98.44 98 GLY A O 1
ATOM 722 N N . LEU A 1 99 ? 4.808 3.687 1.517 1.00 98.81 99 LEU A N 1
ATOM 723 C CA . LEU A 1 99 ? 4.577 4.993 0.889 1.00 98.81 99 LEU A CA 1
ATOM 724 C C . LEU A 1 99 ? 4.433 6.076 1.958 1.00 98.81 99 LEU A C 1
ATOM 726 O O . LEU A 1 99 ? 3.855 5.809 3.010 1.00 98.81 99 LEU A O 1
ATOM 730 N N . ALA A 1 100 ? 4.891 7.296 1.692 1.00 98.56 100 ALA A N 1
ATOM 731 C CA . ALA A 1 100 ? 4.549 8.453 2.516 1.00 98.56 100 ALA A CA 1
ATOM 732 C C . ALA A 1 100 ? 3.047 8.790 2.374 1.00 98.56 100 ALA A C 1
ATOM 734 O O . ALA A 1 100 ? 2.464 8.498 1.327 1.00 98.56 100 ALA A O 1
ATOM 735 N N . PRO A 1 101 ? 2.411 9.445 3.366 1.00 98.25 101 PRO A N 1
ATOM 736 C CA . PRO A 1 101 ? 0.987 9.787 3.294 1.00 98.25 101 PRO A CA 1
ATOM 737 C C . PRO A 1 101 ? 0.586 10.532 2.011 1.00 98.25 101 PRO A C 1
ATOM 739 O O . PRO A 1 101 ? -0.409 10.177 1.388 1.00 98.25 101 PRO A O 1
ATOM 742 N N . SER A 1 102 ? 1.401 11.491 1.561 1.00 98.44 102 SER A N 1
ATOM 743 C CA . SER A 1 102 ? 1.175 12.270 0.332 1.00 98.44 102 SER A CA 1
ATOM 744 C C . SER A 1 102 ? 1.386 11.489 -0.973 1.00 98.44 102 SER A C 1
ATOM 746 O O . SER A 1 102 ? 0.891 11.901 -2.017 1.00 98.44 102 SER A O 1
ATOM 748 N N . GLU A 1 103 ? 2.095 10.356 -0.940 1.00 98.69 103 GLU A N 1
ATOM 749 C CA . GLU A 1 103 ? 2.218 9.448 -2.091 1.00 98.69 103 GLU A CA 1
ATOM 750 C C . GLU A 1 103 ? 0.969 8.558 -2.228 1.00 98.69 103 GLU A C 1
ATOM 752 O O . GLU A 1 103 ? 0.559 8.213 -3.336 1.00 98.69 103 GLU A O 1
ATOM 757 N N . ALA A 1 104 ? 0.339 8.201 -1.102 1.00 98.25 104 ALA A N 1
ATOM 758 C CA . ALA A 1 104 ? -0.880 7.393 -1.074 1.00 98.25 104 ALA A CA 1
ATOM 759 C C . ALA A 1 104 ? -2.173 8.221 -1.226 1.00 98.25 104 ALA A C 1
ATOM 761 O O . ALA A 1 104 ? -3.164 7.706 -1.751 1.00 98.25 104 ALA A O 1
ATOM 762 N N . GLU A 1 105 ? -2.170 9.483 -0.778 1.00 97.62 105 GLU A N 1
ATOM 763 C CA . GLU A 1 105 ? -3.324 10.398 -0.736 1.00 97.62 105 GLU A CA 1
ATOM 764 C C . GLU A 1 105 ? -4.179 10.408 -2.021 1.00 97.62 105 GLU A C 1
ATOM 766 O O . GLU A 1 105 ? -5.387 10.181 -1.905 1.00 97.62 105 GLU A O 1
ATOM 771 N N . PRO A 1 106 ? -3.628 10.566 -3.246 1.00 96.62 106 PRO A N 1
ATOM 772 C CA . PRO A 1 106 ? -4.457 10.716 -4.447 1.00 96.62 106 PRO A CA 1
ATOM 773 C C . PRO A 1 106 ? -5.219 9.444 -4.853 1.00 96.62 106 PRO A C 1
ATOM 775 O O . PRO A 1 106 ? -6.079 9.498 -5.731 1.00 96.62 106 PRO A O 1
ATOM 778 N N . TYR A 1 107 ? -4.898 8.296 -4.247 1.00 97.25 107 TYR A N 1
ATOM 779 C CA . TYR A 1 107 ? -5.358 6.972 -4.676 1.00 97.25 107 TYR A CA 1
ATOM 780 C C . TYR A 1 107 ? -5.983 6.136 -3.544 1.00 97.25 107 TYR A C 1
ATOM 782 O O . TYR A 1 107 ? -6.262 4.948 -3.743 1.00 97.25 107 TYR A O 1
ATOM 790 N N . ARG A 1 108 ? -6.230 6.724 -2.358 1.00 97.81 108 ARG A N 1
ATOM 791 C CA . ARG A 1 108 ? -6.733 5.985 -1.180 1.00 97.81 108 ARG A CA 1
ATOM 792 C C . ARG A 1 108 ? -8.050 5.249 -1.415 1.00 97.81 108 ARG A C 1
ATOM 794 O O . ARG A 1 108 ? -8.206 4.146 -0.896 1.00 97.81 108 ARG A O 1
ATOM 801 N N . TYR A 1 109 ? -8.921 5.762 -2.288 1.00 96.69 109 TYR A N 1
ATOM 802 C CA . TYR A 1 109 ? -10.169 5.103 -2.704 1.00 96.69 109 TYR A CA 1
ATOM 803 C C . TYR A 1 109 ? -9.980 3.630 -3.114 1.00 96.69 109 TYR A C 1
ATOM 805 O O . TYR A 1 109 ? -10.853 2.794 -2.873 1.00 96.69 109 TYR A O 1
ATOM 813 N N . ALA A 1 110 ? -8.830 3.276 -3.703 1.00 97.00 110 ALA A N 1
ATOM 814 C CA . ALA A 1 110 ? -8.530 1.914 -4.138 1.00 97.00 110 ALA A CA 1
ATOM 815 C C . ALA A 1 110 ? -8.125 0.982 -2.979 1.00 97.00 110 ALA A C 1
ATOM 817 O O . ALA A 1 110 ? -8.298 -0.235 -3.081 1.00 97.00 110 ALA A O 1
ATOM 818 N N . LEU A 1 111 ? -7.603 1.541 -1.883 1.00 97.69 111 LEU A N 1
ATOM 819 C CA . LEU A 1 111 ? -7.312 0.834 -0.631 1.00 97.69 111 LEU A CA 1
ATOM 820 C C . LEU A 1 111 ? -8.587 0.689 0.207 1.00 97.69 111 LEU A C 1
ATOM 822 O O . LEU A 1 111 ? -8.895 -0.401 0.690 1.00 97.69 111 LEU A O 1
ATOM 826 N N . GLU A 1 112 ? -9.342 1.783 0.320 1.00 96.69 112 GLU A N 1
ATOM 827 C CA . GLU A 1 112 ? -10.610 1.909 1.050 1.00 96.69 112 GLU A CA 1
ATOM 828 C C . GLU A 1 112 ? -11.756 1.127 0.386 1.00 96.69 112 GLU A C 1
ATOM 830 O O . GLU A 1 112 ? -12.740 0.783 1.041 1.00 96.69 112 GLU A O 1
ATOM 835 N N . LYS A 1 113 ? -11.578 0.756 -0.891 1.00 93.94 113 LYS A N 1
ATOM 836 C CA . LYS A 1 113 ? -12.531 0.019 -1.734 1.00 93.94 113 LYS A CA 1
ATOM 837 C C . LYS A 1 113 ? -13.831 0.784 -1.956 1.00 93.94 113 LYS A C 1
ATOM 839 O O . LYS A 1 113 ? -14.909 0.199 -1.834 1.00 93.94 113 LYS A O 1
ATOM 844 N N . ASP A 1 114 ? -13.721 2.061 -2.321 1.00 92.94 114 ASP A N 1
ATOM 845 C CA . ASP A 1 114 ? -14.869 2.826 -2.810 1.00 92.94 114 ASP A CA 1
ATOM 846 C C . ASP A 1 114 ? -15.514 2.063 -3.989 1.00 92.94 114 ASP A C 1
ATOM 848 O O . ASP A 1 114 ? -14.858 1.848 -5.015 1.00 92.94 114 ASP A O 1
ATOM 852 N N . PRO A 1 115 ? -16.771 1.599 -3.855 1.00 89.44 115 PRO A N 1
ATOM 853 C CA . PRO A 1 115 ? -17.409 0.763 -4.864 1.00 89.44 115 PRO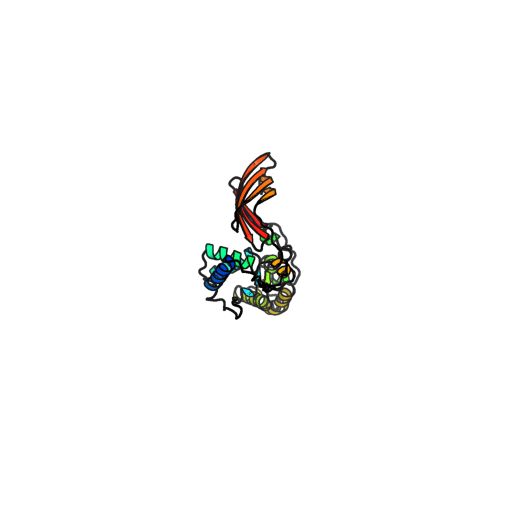 A CA 1
ATOM 854 C C . PRO A 1 115 ? -17.851 1.540 -6.112 1.00 89.44 115 PRO A C 1
ATOM 856 O O . PRO A 1 115 ? -18.193 0.907 -7.108 1.00 89.44 115 PRO A O 1
ATOM 859 N N . ASN A 1 116 ? -17.881 2.877 -6.060 1.00 92.50 116 ASN A N 1
ATOM 860 C CA . ASN A 1 116 ? -18.452 3.737 -7.099 1.00 92.50 116 ASN A CA 1
ATOM 861 C C . ASN A 1 116 ? -17.432 4.700 -7.730 1.00 92.50 116 ASN A C 1
ATOM 863 O O . ASN A 1 116 ? -17.818 5.524 -8.562 1.00 92.50 116 ASN A O 1
ATOM 867 N N . MET A 1 117 ? -16.150 4.615 -7.360 1.00 95.56 117 MET A N 1
ATOM 868 C CA . MET A 1 117 ? -15.118 5.480 -7.928 1.00 95.56 117 MET A CA 1
ATOM 869 C C . MET A 1 117 ? -14.961 5.258 -9.439 1.00 95.56 117 MET A C 1
ATOM 871 O O . MET A 1 117 ? -14.706 4.146 -9.905 1.00 95.56 117 MET A O 1
ATOM 875 N N . VAL A 1 118 ? -15.050 6.348 -10.202 1.00 96.31 118 VAL A N 1
ATOM 876 C CA . VAL A 1 118 ? -14.722 6.387 -11.631 1.00 96.31 118 VAL A CA 1
ATOM 877 C C . VAL A 1 118 ? -13.346 7.027 -11.769 1.00 96.31 118 VAL A C 1
ATOM 879 O O . VAL A 1 118 ? -13.199 8.237 -11.608 1.00 96.31 118 VAL A O 1
ATOM 882 N N . GLU A 1 119 ? -12.324 6.216 -12.036 1.00 95.31 119 GLU A N 1
ATOM 883 C CA . GLU A 1 119 ? -10.962 6.722 -12.212 1.00 95.31 119 GLU A CA 1
ATOM 884 C C . GLU A 1 119 ? -10.832 7.558 -13.494 1.00 95.31 119 GLU A C 1
ATOM 886 O O . GLU A 1 119 ? -11.161 7.101 -14.590 1.00 95.31 119 GLU A O 1
ATOM 891 N N . ALA A 1 120 ? -10.273 8.760 -13.359 1.00 93.44 120 ALA A N 1
ATOM 892 C CA . ALA A 1 120 ? -9.747 9.548 -14.466 1.00 93.44 120 ALA A CA 1
ATOM 893 C C . ALA A 1 120 ? -8.216 9.465 -14.415 1.00 93.44 120 ALA A C 1
ATOM 895 O O . ALA A 1 120 ? -7.580 10.142 -13.612 1.00 93.44 120 ALA A O 1
ATOM 896 N N . ILE A 1 121 ? -7.638 8.576 -15.225 1.00 95.75 121 ILE A N 1
ATOM 897 C CA . ILE A 1 121 ? -6.188 8.381 -15.332 1.00 95.75 121 ILE A CA 1
ATOM 898 C C . ILE A 1 121 ? -5.718 9.033 -16.626 1.00 95.75 121 ILE A C 1
ATOM 900 O O . ILE A 1 121 ? -6.215 8.685 -17.699 1.00 95.75 121 ILE A O 1
ATOM 904 N N . ASP A 1 122 ? -4.759 9.950 -16.524 1.00 95.19 122 ASP A N 1
ATOM 905 C CA . ASP A 1 122 ? -4.234 10.673 -17.679 1.00 95.19 122 ASP A CA 1
ATOM 906 C C . ASP A 1 122 ? -3.606 9.734 -18.719 1.00 95.19 122 ASP A C 1
ATOM 908 O O . ASP A 1 122 ? -2.980 8.715 -18.405 1.00 95.19 122 ASP A O 1
ATOM 912 N N . GLU A 1 123 ? -3.756 10.091 -19.992 1.00 96.12 123 GLU A N 1
ATOM 913 C CA . GLU A 1 123 ? -3.082 9.386 -21.078 1.00 96.12 123 GLU A CA 1
ATOM 914 C C . GLU A 1 123 ? -1.588 9.755 -21.126 1.00 96.12 123 GLU A C 1
ATOM 916 O O . GLU A 1 123 ? -1.237 10.914 -20.896 1.00 96.12 123 GLU A O 1
ATOM 921 N N . PRO A 1 124 ? -0.684 8.803 -21.433 1.00 96.88 124 PRO A N 1
ATOM 922 C CA . PRO A 1 124 ? -0.950 7.464 -21.975 1.00 96.88 124 PRO A CA 1
ATOM 923 C C . PRO A 1 124 ? -1.232 6.358 -20.932 1.00 96.88 124 PRO A C 1
ATOM 925 O O . PRO A 1 124 ? -1.387 5.193 -21.307 1.00 96.88 124 PRO A O 1
ATOM 928 N N . LEU A 1 125 ? -1.248 6.663 -19.627 1.00 97.56 125 LEU A N 1
ATOM 929 C CA . LEU A 1 125 ? -1.380 5.646 -18.572 1.00 97.56 125 LEU A CA 1
ATOM 930 C C . LEU A 1 125 ? -2.796 5.057 -18.482 1.00 97.56 125 LEU A C 1
ATOM 932 O O . LEU A 1 125 ? -2.933 3.868 -18.180 1.00 97.56 125 LEU A O 1
ATOM 936 N N . GLY A 1 126 ? -3.833 5.838 -18.799 1.00 97.06 126 GLY A N 1
ATOM 937 C CA . GLY A 1 126 ? -5.214 5.355 -18.900 1.00 97.06 126 GLY A CA 1
ATOM 938 C C . GLY A 1 126 ? -5.337 4.169 -19.862 1.00 97.06 126 GLY A C 1
ATOM 939 O O . GLY A 1 126 ? -5.706 3.061 -19.459 1.00 97.06 126 GLY A O 1
ATOM 940 N N . THR A 1 127 ? -4.918 4.358 -21.114 1.00 96.44 127 THR A N 1
ATOM 941 C CA . THR A 1 127 ? -4.899 3.310 -22.140 1.00 96.44 127 THR A CA 1
ATOM 942 C C . THR A 1 127 ? -3.908 2.188 -21.815 1.00 96.44 127 THR A C 1
ATOM 944 O O . THR A 1 127 ? -4.251 1.006 -21.931 1.00 96.44 127 THR A O 1
ATOM 947 N N . MET A 1 128 ? -2.671 2.518 -21.432 1.00 97.81 128 MET A N 1
ATOM 948 C CA . MET A 1 128 ? -1.597 1.518 -21.351 1.00 97.81 128 MET A CA 1
ATOM 949 C C . MET A 1 128 ? -1.622 0.683 -20.065 1.00 97.81 128 MET A C 1
ATOM 951 O O . MET A 1 128 ? -1.188 -0.470 -20.097 1.00 97.81 128 MET A O 1
ATOM 955 N N . CYS A 1 129 ? -2.136 1.222 -18.954 1.00 97.38 129 CYS A N 1
ATOM 956 C CA . CYS A 1 129 ? -2.029 0.607 -17.626 1.00 97.38 129 CYS A CA 1
ATOM 957 C C . CYS A 1 129 ? -3.378 0.361 -16.924 1.00 97.38 129 CYS A C 1
ATOM 959 O O . CYS A 1 129 ? -3.485 -0.614 -16.181 1.00 97.38 129 CYS A O 1
ATOM 961 N N . ALA A 1 130 ? -4.403 1.195 -17.146 1.00 97.12 130 ALA A N 1
ATOM 962 C CA . ALA A 1 130 ? -5.646 1.166 -16.355 1.00 97.12 130 ALA A CA 1
ATOM 963 C C . ALA A 1 130 ? -6.802 0.341 -16.971 1.00 97.12 130 ALA A C 1
ATOM 965 O O . ALA A 1 130 ? -7.856 0.175 -16.362 1.00 97.12 130 ALA A O 1
ATOM 966 N N . ARG A 1 131 ? -6.628 -0.234 -18.169 1.00 96.25 131 ARG A N 1
ATOM 967 C CA . ARG A 1 131 ? -7.699 -0.976 -18.875 1.00 96.25 131 ARG A CA 1
ATOM 968 C C . ARG A 1 131 ? -7.982 -2.406 -18.378 1.00 96.25 131 ARG A C 1
ATOM 970 O O . ARG A 1 131 ? -8.914 -3.039 -18.866 1.00 96.25 131 ARG A O 1
ATOM 977 N N . CYS A 1 132 ? -7.167 -2.940 -17.464 1.00 97.75 132 CYS A N 1
ATOM 978 C CA . CYS A 1 132 ? -7.293 -4.312 -16.932 1.00 97.75 132 CYS A CA 1
ATOM 979 C C . CYS A 1 132 ? -7.543 -4.357 -15.416 1.00 97.75 132 CYS A C 1
ATOM 981 O O . CYS A 1 132 ? -8.120 -5.310 -14.896 1.00 97.75 132 CYS A O 1
ATOM 983 N N . HIS A 1 133 ? -7.065 -3.346 -14.700 1.00 97.50 133 HIS A N 1
ATOM 984 C CA . HIS A 1 133 ? -7.225 -3.130 -13.269 1.00 97.50 133 HIS A CA 1
ATOM 985 C C . HIS A 1 133 ? -7.119 -1.628 -13.014 1.00 97.50 133 HIS A C 1
ATOM 987 O O . HIS A 1 133 ? -6.642 -0.904 -13.884 1.00 97.50 133 HIS A O 1
ATOM 993 N N . THR A 1 134 ? -7.463 -1.179 -11.809 1.00 96.94 134 THR A N 1
ATOM 994 C CA . THR A 1 134 ? -7.404 0.243 -11.460 1.00 96.94 134 THR A CA 1
ATOM 995 C C . THR A 1 134 ? -6.047 0.886 -11.763 1.00 96.94 134 THR A C 1
ATOM 997 O O . THR A 1 134 ? -4.998 0.264 -11.554 1.00 96.94 134 THR A O 1
ATOM 1000 N N . GLY A 1 135 ? -6.048 2.131 -12.238 1.00 97.19 135 GLY A N 1
ATOM 1001 C CA . GLY A 1 135 ? -4.834 2.926 -12.437 1.00 97.19 135 GLY A CA 1
ATOM 1002 C C . GLY A 1 135 ? -4.116 3.202 -11.117 1.00 97.19 135 GLY A C 1
ATOM 1003 O O . GLY A 1 135 ? -2.891 3.079 -11.043 1.00 97.19 135 GLY A O 1
ATOM 1004 N N . ALA A 1 136 ? -4.879 3.407 -10.039 1.00 97.62 136 ALA A N 1
ATOM 1005 C CA . ALA A 1 136 ? -4.383 3.461 -8.667 1.00 97.62 136 ALA A CA 1
ATOM 1006 C C . ALA A 1 136 ? -3.458 2.285 -8.304 1.00 97.62 136 ALA A C 1
ATOM 1008 O O . ALA A 1 136 ? -2.492 2.469 -7.573 1.00 97.62 136 ALA A O 1
ATOM 1009 N N . ARG A 1 137 ? -3.674 1.071 -8.839 1.00 98.12 137 ARG A N 1
ATOM 1010 C CA . ARG A 1 137 ? -2.787 -0.078 -8.569 1.00 98.12 137 ARG A CA 1
ATOM 1011 C C . ARG A 1 137 ? -1.368 0.127 -9.107 1.00 98.12 137 ARG A C 1
ATOM 1013 O O . ARG A 1 137 ? -0.424 -0.398 -8.513 1.00 98.12 137 ARG A O 1
ATOM 1020 N N . ALA A 1 138 ? -1.214 0.827 -10.228 1.00 95.75 138 ALA A N 1
ATOM 1021 C CA . ALA A 1 138 ? 0.097 1.196 -10.749 1.00 95.75 138 ALA A CA 1
ATOM 1022 C C . ALA A 1 138 ? 0.687 2.365 -9.948 1.00 95.75 138 ALA A C 1
ATOM 1024 O O . ALA A 1 138 ? 1.853 2.310 -9.577 1.00 95.75 138 ALA A O 1
ATOM 1025 N N . LEU A 1 139 ? -0.134 3.371 -9.640 1.00 97.69 139 LEU A N 1
ATOM 1026 C CA . LEU A 1 139 ? 0.300 4.651 -9.074 1.00 97.69 139 LEU A CA 1
ATOM 1027 C C . LEU A 1 139 ? 0.527 4.616 -7.546 1.00 97.69 139 LEU A C 1
ATOM 1029 O O . LEU A 1 139 ? 1.282 5.426 -7.030 1.00 97.69 139 LEU A O 1
ATOM 1033 N N . LEU A 1 140 ? -0.007 3.616 -6.834 1.00 98.56 140 LEU A N 1
ATOM 1034 C CA . LEU A 1 140 ? 0.316 3.288 -5.431 1.00 98.56 140 LEU A CA 1
ATOM 1035 C C . LEU A 1 140 ? 1.616 2.467 -5.283 1.00 98.56 140 LEU A C 1
ATOM 1037 O O . LEU A 1 140 ? 1.732 1.593 -4.413 1.00 98.56 140 LEU A O 1
ATOM 1041 N N . GLN A 1 141 ? 2.590 2.679 -6.169 1.00 98.69 141 GLN A N 1
ATOM 1042 C CA . GLN A 1 141 ? 3.886 2.004 -6.147 1.00 98.69 141 GLN A CA 1
ATOM 1043 C C . GLN A 1 141 ? 4.974 2.925 -6.695 1.00 98.69 141 GLN A C 1
ATOM 1045 O O . GLN A 1 141 ? 4.799 3.529 -7.744 1.00 98.69 141 GLN A O 1
ATOM 1050 N N . HIS A 1 142 ? 6.129 2.931 -6.036 1.00 98.81 142 HIS A N 1
ATOM 1051 C CA . HIS A 1 142 ? 7.310 3.701 -6.429 1.00 98.81 142 HIS A CA 1
ATOM 1052 C C . HIS A 1 142 ? 8.462 2.743 -6.728 1.00 98.81 142 HIS A C 1
ATOM 1054 O O . HIS A 1 142 ? 8.697 1.802 -5.962 1.00 98.81 142 HIS A O 1
ATOM 1060 N N . ARG A 1 143 ? 9.175 2.919 -7.847 1.00 98.81 143 ARG A N 1
ATOM 1061 C CA . ARG A 1 143 ? 10.190 1.942 -8.287 1.00 98.81 143 ARG A CA 1
ATOM 1062 C C . ARG A 1 143 ? 11.381 2.561 -9.008 1.00 98.81 143 ARG A C 1
ATOM 1064 O O . ARG A 1 143 ? 11.311 3.677 -9.515 1.00 98.81 143 ARG A O 1
ATOM 1071 N N . THR A 1 144 ? 12.486 1.820 -9.069 1.00 98.62 144 THR A N 1
ATOM 1072 C CA . THR A 1 144 ? 13.622 2.189 -9.925 1.00 98.62 144 THR A CA 1
ATOM 1073 C C . THR A 1 144 ? 13.244 2.037 -11.410 1.00 98.62 144 THR A C 1
ATOM 1075 O O . THR A 1 144 ? 12.316 1.287 -11.735 1.00 98.62 144 THR A O 1
ATOM 1078 N N . PRO A 1 145 ? 13.969 2.685 -12.345 1.00 98.50 145 PRO A N 1
ATOM 1079 C CA . PRO A 1 145 ? 13.705 2.536 -13.779 1.00 98.50 145 PRO A CA 1
ATOM 1080 C C . PRO A 1 145 ? 13.774 1.080 -14.278 1.00 98.50 145 PRO A C 1
ATOM 1082 O O . PRO A 1 145 ? 13.034 0.686 -15.176 1.00 98.50 145 PRO A O 1
ATOM 1085 N N . GLU A 1 146 ? 14.649 0.262 -13.690 1.00 98.06 146 GLU A N 1
ATOM 1086 C CA . GLU A 1 146 ? 14.775 -1.170 -13.993 1.00 98.06 146 GLU A CA 1
ATOM 1087 C C . GLU A 1 146 ? 13.554 -1.974 -13.518 1.00 98.06 146 GLU A C 1
ATOM 1089 O O . GLU A 1 146 ? 13.022 -2.812 -14.250 1.00 98.06 146 GLU A O 1
ATOM 1094 N N . GLU A 1 147 ? 13.042 -1.673 -12.324 1.00 98.69 147 GLU A N 1
ATOM 1095 C CA . GLU A 1 147 ? 11.868 -2.336 -11.753 1.00 98.69 147 GLU A CA 1
ATOM 1096 C C . GLU A 1 147 ? 10.540 -1.939 -12.415 1.00 98.69 147 GLU A C 1
ATOM 1098 O O . GLU A 1 147 ? 9.554 -2.679 -12.297 1.00 98.69 147 GLU A O 1
ATOM 1103 N N . TRP A 1 148 ? 10.501 -0.802 -13.119 1.00 98.69 148 TRP A N 1
ATOM 1104 C CA . TRP A 1 148 ? 9.403 -0.444 -14.022 1.00 98.69 148 TRP A CA 1
ATOM 1105 C C . TRP A 1 148 ? 9.479 -1.201 -15.351 1.00 98.69 148 TRP A C 1
ATOM 1107 O O . TRP A 1 148 ? 8.485 -1.813 -15.739 1.00 98.69 148 TRP A O 1
ATOM 1117 N N . ARG A 1 149 ? 10.648 -1.266 -16.008 1.00 98.25 149 ARG A N 1
ATOM 1118 C CA . ARG A 1 149 ? 10.818 -2.074 -17.237 1.00 98.25 149 ARG A CA 1
ATOM 1119 C C . ARG A 1 149 ? 10.491 -3.545 -16.994 1.00 98.25 149 ARG A C 1
ATOM 1121 O O . ARG A 1 149 ? 9.635 -4.112 -17.666 1.00 98.25 149 ARG A O 1
ATOM 1128 N N . THR A 1 150 ? 11.046 -4.120 -15.930 1.00 98.44 150 THR A N 1
ATOM 1129 C CA . THR A 1 150 ? 10.818 -5.533 -15.607 1.00 98.44 150 THR A CA 1
ATOM 1130 C C . THR A 1 150 ? 9.373 -5.821 -15.166 1.00 98.44 150 THR A C 1
ATOM 1132 O O . THR A 1 150 ? 8.918 -6.963 -15.237 1.00 98.44 150 THR A O 1
ATOM 1135 N N . LEU A 1 151 ? 8.608 -4.813 -14.719 1.00 98.62 151 LEU A N 1
ATOM 1136 C CA . LEU A 1 151 ? 7.163 -4.970 -14.515 1.00 98.62 151 LEU A CA 1
ATOM 1137 C C . LEU A 1 151 ? 6.433 -5.180 -15.843 1.00 98.62 151 LEU A C 1
ATOM 1139 O O . LEU A 1 151 ? 5.477 -5.950 -15.897 1.00 98.62 151 LEU A O 1
ATOM 1143 N N . ILE A 1 152 ? 6.852 -4.479 -16.890 1.00 98.31 152 ILE A N 1
ATOM 1144 C CA . ILE A 1 152 ? 6.239 -4.537 -18.217 1.00 98.31 152 ILE A CA 1
ATOM 1145 C C . ILE A 1 152 ? 6.580 -5.869 -18.885 1.00 98.31 152 ILE A C 1
ATOM 1147 O O . ILE A 1 152 ? 5.671 -6.548 -19.362 1.00 98.31 152 ILE A O 1
ATOM 1151 N N . ASP A 1 153 ? 7.838 -6.308 -18.789 1.00 98.50 153 ASP A N 1
ATOM 1152 C CA . ASP A 1 153 ? 8.257 -7.648 -19.218 1.00 98.50 153 ASP A CA 1
ATOM 1153 C C . ASP A 1 153 ? 7.457 -8.747 -18.501 1.00 98.50 153 ASP A C 1
ATOM 1155 O O . ASP A 1 153 ? 6.974 -9.685 -19.136 1.00 98.50 153 ASP A O 1
ATOM 1159 N N . PHE A 1 154 ? 7.229 -8.603 -17.187 1.00 98.50 154 PHE A N 1
ATOM 1160 C CA . PHE A 1 154 ? 6.360 -9.510 -16.432 1.00 98.50 154 PHE A CA 1
ATOM 1161 C C . PHE A 1 154 ? 4.920 -9.523 -16.971 1.00 98.50 154 PHE A C 1
ATOM 1163 O O . PHE A 1 154 ? 4.345 -10.600 -17.107 1.00 98.50 154 PHE A O 1
ATOM 1170 N N . HIS A 1 155 ? 4.325 -8.370 -17.300 1.00 98.56 155 HIS A N 1
ATOM 1171 C CA . HIS A 1 155 ? 2.957 -8.337 -17.831 1.00 98.56 155 HIS A CA 1
ATOM 1172 C C . HIS A 1 155 ? 2.842 -9.034 -19.189 1.00 98.56 155 HIS A C 1
ATOM 1174 O O . HIS A 1 155 ? 1.890 -9.786 -19.388 1.00 98.56 155 HIS A O 1
ATOM 1180 N N . VAL A 1 156 ? 3.803 -8.841 -20.099 1.00 97.31 156 VAL A N 1
ATOM 1181 C CA . VAL A 1 156 ? 3.802 -9.532 -21.401 1.00 97.31 156 VAL A CA 1
ATOM 1182 C C . VAL A 1 156 ? 4.076 -11.025 -21.234 1.00 97.31 156 VAL A C 1
ATOM 1184 O O . VAL A 1 156 ? 3.342 -11.841 -21.785 1.00 97.31 156 VAL A O 1
ATOM 1187 N N . GLY A 1 157 ? 5.071 -11.404 -20.427 1.00 97.94 157 GLY A N 1
ATOM 1188 C CA . GLY A 1 157 ? 5.408 -12.810 -20.186 1.00 97.94 157 GLY A CA 1
ATOM 1189 C C . GLY A 1 157 ? 4.290 -13.595 -19.489 1.00 97.94 157 GLY A C 1
ATOM 1190 O O . GLY A 1 157 ? 4.036 -14.746 -19.836 1.00 97.94 157 GLY A O 1
ATOM 1191 N N . GLN A 1 158 ? 3.590 -12.974 -18.535 1.00 98.19 158 GLN A N 1
ATOM 1192 C CA . GLN A 1 158 ? 2.501 -13.605 -17.784 1.00 98.19 158 GLN A CA 1
ATOM 1193 C C . GLN A 1 158 ? 1.158 -13.579 -18.530 1.00 98.19 158 GLN A C 1
ATOM 1195 O O . GLN A 1 158 ? 0.342 -14.489 -18.358 1.00 98.19 158 GLN A O 1
ATOM 1200 N N . PHE A 1 159 ? 0.918 -12.546 -19.343 1.00 98.12 159 PHE A N 1
ATOM 1201 C CA . PHE A 1 159 ? -0.317 -12.339 -20.096 1.00 98.12 159 PHE A CA 1
ATOM 1202 C C . PHE A 1 159 ? 0.003 -12.073 -21.578 1.00 98.12 159 PHE A C 1
ATOM 1204 O O . PHE A 1 159 ? -0.235 -10.968 -22.062 1.00 98.12 159 PHE A O 1
ATOM 1211 N N . PRO A 1 160 ? 0.480 -13.070 -22.349 1.00 97.44 160 PRO A N 1
ATOM 1212 C CA . PRO A 1 160 ? 0.962 -12.866 -23.723 1.00 97.44 160 PRO A CA 1
ATOM 1213 C C . PRO A 1 160 ? -0.097 -12.314 -24.690 1.00 97.44 160 PRO A C 1
ATOM 1215 O O . PRO A 1 160 ? 0.229 -11.737 -25.719 1.00 97.44 160 PRO A O 1
ATOM 1218 N N . THR A 1 161 ? -1.387 -12.422 -24.357 1.00 98.12 161 THR A N 1
ATOM 1219 C CA . THR A 1 161 ? -2.469 -11.795 -25.131 1.00 98.12 161 THR A CA 1
ATOM 1220 C C . THR A 1 161 ? -2.633 -10.290 -24.879 1.00 98.12 161 THR A C 1
ATOM 1222 O O . THR A 1 161 ? -3.497 -9.684 -25.507 1.00 98.12 161 THR A O 1
ATOM 1225 N N . ILE A 1 162 ? -1.883 -9.677 -23.952 1.00 97.81 162 ILE A N 1
ATOM 1226 C CA . ILE A 1 162 ? -2.070 -8.275 -23.534 1.00 97.81 162 ILE A CA 1
ATOM 1227 C C . ILE A 1 162 ? -1.979 -7.309 -24.720 1.00 97.81 162 ILE A C 1
ATOM 1229 O O . ILE A 1 162 ? -2.845 -6.448 -24.865 1.00 97.81 162 ILE A O 1
ATOM 1233 N N . GLU A 1 163 ? -1.015 -7.515 -25.617 1.00 97.12 163 GLU A N 1
ATOM 1234 C CA . GLU A 1 163 ? -0.825 -6.715 -26.833 1.00 97.12 163 GLU A CA 1
ATOM 1235 C C . GLU A 1 163 ? -1.846 -7.021 -27.946 1.00 97.12 163 GLU A C 1
ATOM 1237 O O . GLU A 1 163 ? -1.979 -6.241 -28.877 1.00 97.12 163 GLU A O 1
ATOM 1242 N N . TYR A 1 164 ? -2.631 -8.101 -27.842 1.00 98.00 164 TYR A N 1
ATOM 1243 C CA . TYR A 1 164 ? -3.662 -8.477 -28.828 1.00 98.00 164 TYR A CA 1
ATOM 1244 C C . TYR A 1 164 ? -5.071 -7.981 -28.459 1.00 98.00 164 TYR A C 1
ATOM 1246 O O . TYR A 1 164 ? -6.016 -8.125 -29.240 1.00 98.00 164 TYR A O 1
ATOM 1254 N N . GLN A 1 165 ? -5.234 -7.403 -27.269 1.00 98.31 165 GLN A N 1
ATOM 1255 C CA . GLN A 1 165 ? -6.507 -6.883 -26.766 1.00 98.31 165 GLN A CA 1
ATOM 1256 C C . GLN A 1 165 ? -6.837 -5.498 -27.354 1.00 98.31 165 GLN A C 1
ATOM 1258 O O . GLN A 1 165 ? -6.023 -4.872 -28.038 1.00 98.31 165 GLN A O 1
ATOM 1263 N N . ALA A 1 166 ? -8.050 -4.999 -27.093 1.00 98.31 166 ALA A N 1
ATOM 1264 C CA . ALA A 1 166 ? -8.397 -3.609 -27.389 1.00 98.31 166 ALA A CA 1
ATOM 1265 C C . ALA A 1 166 ? -7.430 -2.649 -26.669 1.00 98.31 166 ALA A C 1
ATOM 1267 O O . ALA A 1 166 ? -7.033 -2.918 -25.535 1.00 98.31 166 ALA A O 1
ATOM 1268 N N . LEU A 1 167 ? -7.039 -1.565 -27.350 1.00 96.75 167 LEU A N 1
ATOM 1269 C CA . LEU A 1 167 ? -5.995 -0.617 -26.924 1.00 96.75 167 LEU A CA 1
ATOM 1270 C C . LEU A 1 167 ? -4.579 -1.227 -26.750 1.00 96.75 167 LEU A C 1
ATOM 1272 O O . LEU A 1 167 ? -3.666 -0.565 -26.257 1.00 96.75 167 LEU A O 1
ATOM 1276 N N . GLY A 1 168 ? -4.394 -2.497 -27.133 1.00 97.19 168 GLY A N 1
ATOM 1277 C CA . GLY A 1 168 ? -3.092 -3.137 -27.327 1.00 97.19 168 GLY A CA 1
ATOM 1278 C C . GLY A 1 168 ? -2.755 -3.297 -28.808 1.00 97.19 168 GLY A C 1
ATOM 1279 O O . GLY A 1 168 ? -1.739 -2.801 -29.283 1.00 97.19 168 GLY A O 1
ATOM 1280 N N . ARG A 1 169 ? -3.653 -3.948 -29.555 1.00 97.88 169 ARG A N 1
ATOM 1281 C CA . ARG A 1 169 ? -3.421 -4.397 -30.944 1.00 97.88 169 ARG A CA 1
ATOM 1282 C C . ARG A 1 169 ? -3.380 -3.292 -32.001 1.00 97.88 169 ARG A C 1
ATOM 1284 O O . ARG A 1 169 ? -3.269 -3.581 -33.188 1.00 97.88 169 ARG A O 1
ATOM 1291 N N . ASP A 1 170 ? -3.594 -2.050 -31.590 1.00 97.81 170 ASP A N 1
ATOM 1292 C CA . ASP A 1 170 ? -3.657 -0.858 -32.434 1.00 97.81 170 ASP A CA 1
ATOM 1293 C C . ASP A 1 170 ? -2.316 -0.104 -32.505 1.00 97.81 170 ASP A C 1
ATOM 1295 O O . ASP A 1 170 ? -2.230 0.928 -33.168 1.00 97.81 170 ASP A O 1
ATOM 1299 N N . ARG A 1 171 ? -1.273 -0.610 -31.832 1.00 97.75 171 ARG A N 1
ATOM 1300 C CA . ARG A 1 171 ? 0.041 0.033 -31.685 1.00 97.75 171 ARG A CA 1
ATOM 1301 C C . ARG A 1 171 ? 1.160 -0.994 -31.469 1.00 97.75 171 ARG A C 1
ATOM 1303 O O . ARG A 1 171 ? 0.896 -2.161 -31.195 1.00 97.75 171 ARG A O 1
ATOM 1310 N N . GLU A 1 172 ? 2.420 -0.560 -31.530 1.00 97.94 172 GLU A N 1
ATOM 1311 C CA . GLU A 1 172 ? 3.583 -1.369 -31.116 1.00 97.94 172 GLU A CA 1
ATOM 1312 C C . GLU A 1 172 ? 3.635 -1.484 -29.573 1.00 97.94 172 GLU A C 1
ATOM 1314 O O . GLU A 1 172 ? 4.513 -0.912 -28.926 1.00 97.94 172 GLU A O 1
ATOM 1319 N N . TRP A 1 173 ? 2.656 -2.167 -28.963 1.00 98.31 173 TRP A N 1
ATOM 1320 C CA . TRP A 1 173 ? 2.362 -2.063 -27.525 1.00 98.31 173 TRP A CA 1
ATOM 1321 C C . TRP A 1 173 ? 3.569 -2.340 -26.625 1.00 98.31 173 TRP A C 1
ATOM 1323 O O . TRP A 1 173 ? 3.880 -1.507 -25.777 1.00 98.31 173 TRP A O 1
ATOM 1333 N N . TYR A 1 174 ? 4.285 -3.454 -26.824 1.00 98.06 174 TYR A N 1
ATOM 1334 C CA . TYR A 1 174 ? 5.444 -3.785 -25.986 1.00 98.06 174 TYR A CA 1
ATOM 1335 C C . TYR A 1 174 ? 6.585 -2.767 -26.111 1.00 98.06 174 TYR A C 1
ATOM 1337 O O . TYR A 1 174 ? 7.214 -2.428 -25.110 1.00 98.06 174 TYR A O 1
ATOM 1345 N N . LYS A 1 175 ? 6.831 -2.235 -27.312 1.00 98.31 175 LYS A N 1
ATOM 1346 C CA . LYS A 1 175 ? 7.857 -1.212 -27.558 1.00 98.31 175 LYS A CA 1
ATOM 1347 C C . LYS A 1 175 ? 7.522 0.068 -26.794 1.00 98.31 175 LYS A C 1
ATOM 1349 O O . LYS A 1 175 ? 8.302 0.473 -25.944 1.00 98.31 175 LYS A O 1
ATOM 1354 N N . ILE A 1 176 ? 6.324 0.620 -27.013 1.00 98.44 176 ILE A N 1
ATOM 1355 C CA . ILE A 1 176 ? 5.839 1.831 -26.324 1.00 98.44 176 ILE A CA 1
ATOM 1356 C C . ILE A 1 176 ? 5.840 1.620 -24.804 1.00 98.44 176 ILE A C 1
ATOM 1358 O O . ILE A 1 176 ? 6.252 2.500 -24.053 1.00 98.44 176 ILE A O 1
ATOM 1362 N N . ALA A 1 177 ? 5.419 0.443 -24.332 1.00 98.19 177 ALA A N 1
ATOM 1363 C CA . ALA A 1 177 ? 5.421 0.127 -22.912 1.00 98.19 177 ALA A CA 1
ATOM 1364 C C . ALA A 1 177 ? 6.853 0.106 -22.335 1.00 98.19 177 ALA A C 1
ATOM 1366 O O . ALA A 1 177 ? 7.156 0.854 -21.407 1.00 98.19 177 ALA A O 1
ATOM 1367 N N . SER A 1 178 ? 7.744 -0.719 -22.892 1.00 97.56 178 SER A N 1
ATOM 1368 C CA . SER A 1 178 ? 9.108 -0.934 -22.379 1.00 97.56 178 SER A CA 1
ATOM 1369 C C . SER A 1 178 ? 10.035 0.283 -22.511 1.00 97.56 178 SER A C 1
ATOM 1371 O O . SER A 1 178 ? 10.996 0.386 -21.741 1.00 97.56 178 SER A O 1
ATOM 1373 N N . THR A 1 179 ? 9.744 1.219 -23.424 1.00 97.88 179 THR A N 1
ATOM 1374 C CA . THR A 1 179 ? 10.445 2.508 -23.527 1.00 97.88 179 THR A CA 1
ATOM 1375 C C . THR A 1 179 ? 9.679 3.636 -22.837 1.00 97.88 179 THR A C 1
ATOM 1377 O O . THR A 1 179 ? 10.030 4.021 -21.725 1.00 97.88 179 THR A O 1
ATOM 1380 N N . GLU A 1 180 ? 8.627 4.155 -23.471 1.00 98.44 180 GLU A N 1
ATOM 1381 C CA . GLU A 1 180 ? 7.984 5.428 -23.119 1.00 98.44 180 GLU A CA 1
ATOM 1382 C C . GLU A 1 180 ? 7.216 5.346 -21.795 1.00 98.44 180 GLU A C 1
ATOM 1384 O O . GLU A 1 180 ? 7.349 6.225 -20.945 1.00 98.44 180 GLU A O 1
ATOM 1389 N N . ILE A 1 181 ? 6.448 4.273 -21.577 1.00 98.44 181 ILE A N 1
ATOM 1390 C CA . ILE A 1 181 ? 5.667 4.106 -20.338 1.00 98.44 181 ILE A CA 1
ATOM 1391 C C . ILE A 1 181 ? 6.573 3.761 -19.154 1.00 98.44 181 ILE A C 1
ATOM 1393 O O . ILE A 1 181 ? 6.362 4.270 -18.054 1.00 98.44 181 ILE A O 1
ATOM 1397 N N . ALA A 1 182 ? 7.604 2.938 -19.368 1.00 98.25 182 ALA A N 1
ATOM 1398 C CA . ALA A 1 182 ? 8.602 2.637 -18.346 1.00 98.25 182 ALA A CA 1
ATOM 1399 C C . ALA A 1 182 ? 9.358 3.894 -17.891 1.00 98.25 182 ALA A C 1
ATOM 1401 O O . ALA A 1 182 ? 9.585 4.069 -16.695 1.00 98.25 182 ALA A O 1
ATOM 1402 N N . GLU A 1 183 ? 9.738 4.764 -18.831 1.00 98.19 183 GLU A N 1
ATOM 1403 C CA . GLU A 1 183 ? 10.399 6.038 -18.539 1.00 98.19 183 GLU A CA 1
ATOM 1404 C C . GLU A 1 183 ? 9.450 7.013 -17.832 1.00 98.19 183 GLU A C 1
ATOM 1406 O O . GLU A 1 183 ? 9.795 7.519 -16.767 1.00 98.19 183 GLU A O 1
ATOM 1411 N N . LEU A 1 184 ? 8.219 7.184 -18.332 1.00 98.44 184 LEU A N 1
ATOM 1412 C CA . LEU A 1 184 ? 7.202 8.028 -17.698 1.00 98.44 184 LEU A CA 1
ATOM 1413 C C . LEU A 1 184 ? 6.929 7.611 -16.245 1.00 98.44 184 LEU A C 1
ATOM 1415 O O . LEU A 1 184 ? 6.911 8.464 -15.357 1.00 98.44 184 LEU A O 1
ATOM 1419 N N . LEU A 1 185 ? 6.755 6.312 -15.978 1.00 98.44 185 LEU A N 1
ATOM 1420 C CA . LEU A 1 185 ? 6.566 5.789 -14.620 1.00 98.44 185 LEU A CA 1
ATOM 1421 C C . LEU A 1 185 ? 7.831 5.930 -13.762 1.00 98.44 185 LEU A C 1
ATOM 1423 O O . LEU A 1 185 ? 7.727 6.221 -12.575 1.00 98.44 185 LEU A O 1
ATOM 1427 N N . ALA A 1 186 ? 9.028 5.795 -14.335 1.00 98.06 186 ALA A N 1
ATOM 1428 C CA . ALA A 1 186 ? 10.271 6.031 -13.605 1.00 98.06 186 ALA A CA 1
ATOM 1429 C C . ALA A 1 186 ? 10.475 7.506 -13.219 1.00 98.06 186 ALA A C 1
ATOM 1431 O O . ALA A 1 186 ? 11.045 7.779 -12.166 1.00 98.06 186 ALA A O 1
ATOM 1432 N N . THR A 1 187 ? 10.000 8.448 -14.038 1.00 98.00 187 THR A N 1
ATOM 1433 C CA . THR A 1 187 ? 10.048 9.890 -13.752 1.00 98.00 187 THR A CA 1
ATOM 1434 C C . THR A 1 187 ? 8.947 10.339 -12.790 1.00 98.00 187 THR A C 1
ATOM 1436 O O . THR A 1 187 ? 9.203 11.177 -11.930 1.00 98.00 187 THR A O 1
ATOM 1439 N N . THR A 1 188 ? 7.728 9.805 -12.922 1.00 97.25 188 THR A N 1
ATOM 1440 C CA . THR A 1 188 ? 6.558 10.230 -12.123 1.00 97.25 188 THR A CA 1
ATOM 1441 C C . THR A 1 188 ? 6.376 9.445 -10.826 1.00 97.25 188 THR A C 1
ATOM 1443 O O . THR A 1 188 ? 5.843 9.991 -9.867 1.00 97.25 188 THR A O 1
ATOM 1446 N N . GLN A 1 189 ? 6.848 8.197 -10.778 1.00 98.06 189 GLN A N 1
ATOM 1447 C CA . GLN A 1 189 ? 6.807 7.306 -9.615 1.00 98.06 189 GLN A CA 1
ATOM 1448 C C . GLN A 1 189 ? 8.202 6.706 -9.307 1.00 98.06 189 GLN A C 1
ATOM 1450 O O . GLN A 1 189 ? 8.369 5.473 -9.267 1.00 98.06 189 GLN A O 1
ATOM 1455 N N . PRO A 1 190 ? 9.243 7.547 -9.114 1.00 98.56 190 PRO A N 1
ATOM 1456 C CA . PRO A 1 190 ? 10.588 7.081 -8.789 1.00 98.56 190 PRO A CA 1
ATOM 1457 C C . PRO A 1 190 ? 10.606 6.426 -7.407 1.00 98.56 190 PRO A C 1
ATOM 1459 O O . PRO A 1 190 ? 9.884 6.854 -6.506 1.00 98.56 190 PRO A O 1
ATOM 1462 N N . ARG A 1 191 ? 11.457 5.405 -7.220 1.00 98.38 191 ARG A N 1
ATOM 1463 C CA . ARG A 1 191 ? 11.644 4.733 -5.920 1.00 98.38 191 ARG A CA 1
ATOM 1464 C C . ARG A 1 191 ? 11.922 5.748 -4.820 1.00 98.38 191 ARG A C 1
ATOM 1466 O O . ARG A 1 191 ? 11.244 5.731 -3.798 1.00 98.38 191 ARG A O 1
ATOM 1473 N N . ASP A 1 192 ? 12.919 6.591 -5.026 1.00 98.12 192 ASP A N 1
ATOM 1474 C CA . ASP A 1 192 ? 13.424 7.489 -4.000 1.00 98.12 192 ASP A CA 1
ATOM 1475 C C . ASP A 1 192 ? 12.804 8.873 -4.208 1.00 98.12 192 ASP A C 1
ATOM 1477 O O . ASP A 1 192 ? 12.963 9.493 -5.260 1.00 98.12 192 ASP A O 1
ATOM 1481 N N . THR A 1 193 ? 12.048 9.331 -3.211 1.00 98.62 193 THR A N 1
ATOM 1482 C CA . THR A 1 193 ? 11.352 10.621 -3.211 1.00 98.62 193 THR A CA 1
ATOM 1483 C C . THR A 1 193 ? 11.711 11.393 -1.952 1.00 98.62 193 THR A C 1
ATOM 1485 O O . THR A 1 193 ? 11.941 10.812 -0.888 1.00 98.62 193 THR A O 1
ATOM 1488 N N . GLU A 1 194 ? 11.698 12.722 -2.046 1.00 98.56 194 GLU A N 1
ATOM 1489 C CA . GLU A 1 194 ? 11.877 13.571 -0.869 1.00 98.56 194 GLU A CA 1
ATOM 1490 C C . GLU A 1 194 ? 10.768 13.327 0.170 1.00 98.56 194 GLU A C 1
ATOM 1492 O O . GLU A 1 194 ? 11.061 13.230 1.359 1.00 98.56 194 GLU A O 1
ATOM 1497 N N . ALA A 1 195 ? 9.520 13.130 -0.275 1.00 98.56 195 ALA A N 1
ATOM 1498 C CA . ALA A 1 195 ? 8.387 12.806 0.593 1.00 98.56 195 ALA A CA 1
ATOM 1499 C C . ALA A 1 195 ? 8.631 11.536 1.428 1.00 98.56 195 ALA A C 1
ATOM 1501 O O . ALA A 1 195 ? 8.380 11.536 2.634 1.00 98.56 195 ALA A O 1
ATOM 1502 N N . TRP A 1 196 ? 9.172 10.473 0.821 1.00 98.50 196 TRP A N 1
ATOM 1503 C CA . TRP A 1 196 ? 9.521 9.250 1.540 1.00 98.50 196 TRP A CA 1
ATOM 1504 C C . TRP A 1 196 ? 10.685 9.460 2.510 1.00 98.50 196 TRP A C 1
ATOM 1506 O O . TRP A 1 196 ? 10.576 9.067 3.670 1.00 98.50 196 TRP A O 1
ATOM 1516 N N . SER A 1 197 ? 11.765 10.129 2.094 1.00 98.31 197 SER A N 1
ATOM 1517 C CA . SER A 1 197 ? 12.905 10.405 2.983 1.00 98.31 197 SER A CA 1
ATOM 1518 C C . SER A 1 197 ? 12.518 11.276 4.186 1.00 98.31 197 SER A C 1
ATOM 1520 O O . SER A 1 197 ? 12.917 10.977 5.313 1.00 98.31 197 SER A O 1
ATOM 1522 N N . GLN A 1 198 ? 11.699 12.313 3.974 1.00 98.38 198 GLN A N 1
ATOM 1523 C CA . GLN A 1 198 ? 11.143 13.134 5.051 1.00 98.38 198 GLN A CA 1
ATOM 1524 C C . GLN A 1 198 ? 10.229 12.303 5.965 1.00 98.38 198 GLN A C 1
ATOM 1526 O O . GLN A 1 198 ? 10.367 12.370 7.186 1.00 98.38 198 GLN A O 1
ATOM 1531 N N . TRP A 1 199 ? 9.342 11.470 5.404 1.00 98.25 199 TRP A N 1
ATOM 1532 C CA . TRP A 1 199 ? 8.457 10.615 6.199 1.00 98.25 199 TRP A CA 1
ATOM 1533 C C . TRP A 1 199 ? 9.218 9.567 7.016 1.00 98.25 199 TRP A C 1
ATOM 1535 O O . TRP A 1 199 ? 8.871 9.335 8.172 1.00 98.25 199 TRP A O 1
ATOM 1545 N N . GLN A 1 200 ? 10.279 8.958 6.480 1.00 96.81 200 GLN A N 1
ATOM 1546 C CA . GLN A 1 200 ? 11.126 8.030 7.236 1.00 96.81 200 GLN A CA 1
ATOM 1547 C C . GLN A 1 200 ? 11.758 8.714 8.454 1.00 96.81 200 GLN A C 1
ATOM 1549 O O . GLN A 1 200 ? 11.688 8.160 9.551 1.00 96.81 200 GLN A O 1
ATOM 1554 N N . ALA A 1 201 ? 12.297 9.925 8.272 1.00 97.31 201 ALA A N 1
ATOM 1555 C CA . ALA A 1 201 ? 12.939 10.711 9.326 1.00 97.31 201 ALA A CA 1
ATOM 1556 C C . ALA A 1 201 ? 11.963 11.338 10.344 1.00 97.31 201 ALA A C 1
ATOM 1558 O O . ALA A 1 201 ? 12.397 11.734 11.423 1.00 97.31 201 ALA A O 1
ATOM 1559 N N . ALA A 1 202 ? 10.671 11.447 10.022 1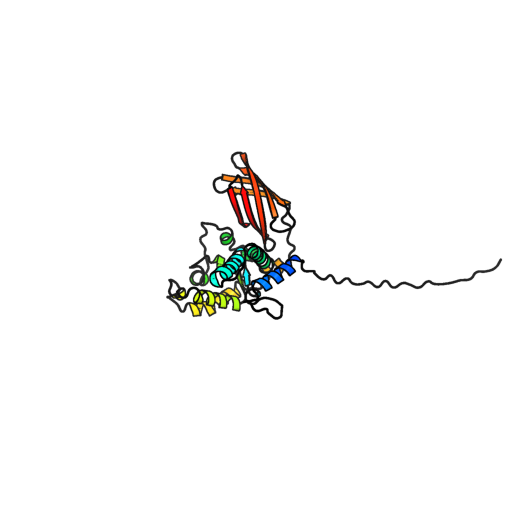.00 96.81 202 ALA A N 1
ATOM 1560 C CA . ALA A 1 202 ? 9.672 12.048 10.902 1.00 96.81 202 ALA A CA 1
ATOM 1561 C C . ALA A 1 202 ? 9.328 11.163 12.116 1.00 96.81 202 ALA A C 1
ATOM 1563 O O . ALA A 1 202 ? 9.107 9.953 11.979 1.00 96.81 202 ALA A O 1
ATOM 1564 N N . ASP A 1 203 ? 9.189 11.788 13.288 1.00 95.44 203 ASP A N 1
ATOM 1565 C CA . ASP A 1 203 ? 8.630 11.153 14.483 1.00 95.44 203 ASP A CA 1
ATOM 1566 C C . ASP A 1 203 ? 7.176 10.729 14.231 1.00 95.44 203 ASP A C 1
ATOM 1568 O O . ASP A 1 203 ? 6.339 11.525 13.796 1.00 95.44 203 ASP A O 1
ATOM 1572 N N . LYS A 1 204 ? 6.867 9.461 14.512 1.00 93.06 204 LYS A N 1
ATOM 1573 C CA . LYS A 1 204 ? 5.538 8.869 14.302 1.00 93.06 204 LYS A CA 1
ATOM 1574 C C . LYS A 1 204 ? 4.817 8.782 15.650 1.00 93.06 204 LYS A C 1
ATOM 1576 O O . LYS A 1 204 ? 5.357 8.153 16.563 1.00 93.06 204 LYS A O 1
ATOM 1581 N N . PRO A 1 205 ? 3.637 9.408 15.821 1.00 89.12 205 PRO A N 1
ATOM 1582 C CA . PRO A 1 205 ? 2.911 9.351 17.083 1.00 89.12 205 PRO A CA 1
ATOM 1583 C C . PRO A 1 205 ? 2.435 7.922 17.378 1.00 89.12 205 PRO A C 1
ATOM 1585 O O . PRO A 1 205 ? 2.074 7.169 16.474 1.00 89.12 205 PRO A O 1
ATOM 1588 N N . GLY A 1 206 ? 2.409 7.555 18.660 1.00 89.94 206 GLY A N 1
ATOM 1589 C CA . GLY A 1 206 ? 1.811 6.296 19.098 1.00 89.94 206 GLY A CA 1
ATOM 1590 C C . GLY A 1 206 ? 0.297 6.285 18.863 1.00 89.94 206 GLY A C 1
ATOM 1591 O O . GLY A 1 206 ? -0.374 7.294 19.059 1.00 89.94 206 GLY A O 1
ATOM 1592 N N . VAL A 1 207 ? -0.236 5.131 18.459 1.00 94.88 207 VAL A N 1
ATOM 1593 C CA . VAL A 1 207 ? -1.663 4.946 18.125 1.00 94.88 207 VAL A CA 1
ATOM 1594 C C . VAL A 1 207 ? -2.522 4.477 19.313 1.00 94.88 207 VAL A C 1
ATOM 1596 O O . VAL A 1 207 ? -3.749 4.582 19.280 1.00 94.88 207 VAL A O 1
ATOM 1599 N N . ALA A 1 208 ? -1.888 3.974 20.376 1.00 96.75 208 ALA A N 1
ATOM 1600 C CA . ALA A 1 208 ? -2.562 3.547 21.600 1.00 96.75 208 ALA A CA 1
ATOM 1601 C C . ALA A 1 208 ? -3.177 4.739 22.358 1.00 96.75 208 ALA A C 1
ATOM 1603 O O . ALA A 1 208 ? -2.556 5.795 22.478 1.00 96.75 208 ALA A O 1
ATOM 1604 N N . GLY A 1 209 ? -4.384 4.555 22.896 1.00 97.25 209 GLY A N 1
ATOM 1605 C CA . GLY A 1 209 ? -5.152 5.599 23.578 1.00 97.25 209 GLY A CA 1
ATOM 1606 C C . GLY A 1 209 ? -6.641 5.594 23.223 1.00 97.25 209 GLY A C 1
ATOM 1607 O O . GLY A 1 209 ? -7.131 4.695 22.540 1.00 97.25 209 GLY A O 1
ATOM 1608 N N . ASP A 1 210 ? -7.350 6.617 23.700 1.00 97.94 210 ASP A N 1
ATOM 1609 C CA . ASP A 1 210 ? -8.785 6.816 23.481 1.00 97.94 210 ASP A CA 1
ATOM 1610 C C . ASP A 1 210 ? -9.051 7.743 22.287 1.00 97.94 210 ASP A C 1
ATOM 1612 O O . ASP A 1 210 ? -8.597 8.887 22.249 1.00 97.94 210 ASP A O 1
ATOM 1616 N N . TRP A 1 211 ? -9.873 7.271 21.354 1.00 97.19 211 TRP A N 1
ATOM 1617 C CA . TRP A 1 211 ? -10.258 7.957 20.126 1.00 97.19 211 TRP A CA 1
ATOM 1618 C C . TRP A 1 211 ? -11.765 8.208 20.115 1.00 97.19 211 TRP A C 1
ATOM 1620 O O . TRP A 1 211 ? -12.555 7.272 20.240 1.00 97.19 211 TRP A O 1
ATOM 1630 N N . ILE A 1 212 ? -12.186 9.463 19.939 1.00 97.31 212 ILE A N 1
ATOM 1631 C CA . ILE A 1 212 ? -13.591 9.784 19.652 1.00 97.31 212 ILE A CA 1
ATOM 1632 C C . ILE A 1 212 ? -13.829 9.595 18.156 1.00 97.31 212 ILE A C 1
ATOM 1634 O O . ILE A 1 212 ? -13.119 10.176 17.338 1.00 97.31 212 ILE A O 1
ATOM 1638 N N . VAL A 1 213 ? -14.830 8.791 17.806 1.00 96.06 213 VAL A N 1
ATOM 1639 C CA . VAL A 1 213 ? -15.134 8.419 16.421 1.00 96.06 213 VAL A CA 1
ATOM 1640 C C . VAL A 1 213 ? -16.526 8.909 16.050 1.00 96.06 213 VAL A C 1
ATOM 1642 O O . VAL A 1 213 ? -17.477 8.737 16.812 1.00 96.06 213 VAL A O 1
ATOM 1645 N N . LEU A 1 214 ? -16.640 9.495 14.859 1.00 95.94 214 LEU A N 1
ATOM 1646 C CA . LEU A 1 214 ? -17.896 9.771 14.168 1.00 95.94 214 LEU A CA 1
ATOM 1647 C C . LEU A 1 214 ? -17.834 9.023 12.834 1.00 95.94 214 LEU A C 1
ATOM 1649 O O . LEU A 1 214 ? -16.830 9.104 12.130 1.00 95.94 214 LEU A O 1
ATOM 1653 N N . THR A 1 215 ? -18.867 8.256 12.500 1.00 94.44 215 THR A N 1
ATOM 1654 C CA . THR A 1 215 ? -18.857 7.378 11.324 1.00 94.44 215 THR A CA 1
ATOM 1655 C C . THR A 1 215 ? -20.265 7.147 10.771 1.00 94.44 215 THR A C 1
ATOM 1657 O O . THR A 1 215 ? -21.263 7.595 11.335 1.00 94.44 215 THR A O 1
ATOM 1660 N N . THR A 1 216 ? -20.359 6.455 9.638 1.00 93.50 216 THR A N 1
ATOM 1661 C CA . THR A 1 216 ? -21.616 5.933 9.092 1.00 93.50 216 THR A CA 1
ATOM 1662 C C . THR A 1 216 ? -21.435 4.447 8.824 1.00 93.50 216 THR A C 1
ATOM 1664 O O . THR A 1 216 ? -20.637 4.055 7.976 1.00 93.50 216 THR A O 1
ATOM 1667 N N . LEU A 1 217 ? -22.164 3.615 9.564 1.00 92.00 217 LEU A N 1
ATOM 1668 C CA . LEU A 1 217 ? -22.128 2.166 9.426 1.00 92.00 217 LEU A CA 1
ATOM 1669 C C . LEU A 1 217 ? -23.059 1.722 8.281 1.00 92.00 217 LEU A C 1
ATOM 1671 O O . LEU A 1 217 ? -24.233 2.114 8.264 1.00 92.00 217 LEU A O 1
ATOM 1675 N N . PRO A 1 218 ? -22.589 0.886 7.335 1.00 87.31 218 PRO A N 1
ATOM 1676 C CA . PRO A 1 218 ? -23.433 0.290 6.303 1.00 87.31 218 PRO A CA 1
ATOM 1677 C C . PRO A 1 218 ? -24.692 -0.368 6.885 1.00 87.31 218 PRO A C 1
ATOM 1679 O O . PRO A 1 218 ? -24.608 -1.247 7.735 1.00 87.31 218 PRO A O 1
ATOM 1682 N N . GLY A 1 219 ? -25.871 0.068 6.435 1.00 86.50 219 GLY A N 1
ATOM 1683 C CA . GLY A 1 219 ? -27.172 -0.447 6.886 1.00 86.50 219 GLY A CA 1
ATOM 1684 C C . GLY A 1 219 ? -27.692 0.112 8.220 1.00 86.50 219 GLY A C 1
ATOM 1685 O O . GLY A 1 219 ? -28.905 0.194 8.380 1.00 86.50 219 GLY A O 1
ATOM 1686 N N . ALA A 1 220 ? -26.819 0.549 9.134 1.00 88.94 220 ALA A N 1
ATOM 1687 C CA . ALA A 1 220 ? -27.204 1.111 10.438 1.00 88.94 220 ALA A CA 1
ATOM 1688 C C . ALA A 1 220 ? -27.203 2.656 10.489 1.00 88.94 220 ALA A C 1
ATOM 1690 O O . ALA A 1 220 ? -27.827 3.246 11.368 1.00 88.94 220 ALA A O 1
ATOM 1691 N N . GLY A 1 221 ? -26.558 3.328 9.530 1.00 92.31 221 GLY A N 1
ATOM 1692 C CA . GLY A 1 221 ? -26.558 4.789 9.423 1.00 92.31 221 GLY A CA 1
ATOM 1693 C C . GLY A 1 221 ? -25.503 5.467 10.301 1.00 92.31 221 GLY A C 1
ATOM 1694 O O . GLY A 1 221 ? -24.448 4.898 10.578 1.00 92.31 221 GLY A O 1
ATOM 1695 N N . GLN A 1 222 ? -25.749 6.723 10.679 1.00 96.31 222 GLN A N 1
ATOM 1696 C CA . GLN A 1 222 ? -24.793 7.520 11.455 1.00 96.31 222 GLN A CA 1
ATOM 1697 C C . GLN A 1 222 ? -24.590 6.944 12.861 1.00 96.31 222 GLN A C 1
ATOM 1699 O O . GLN A 1 222 ? -25.552 6.588 13.545 1.00 96.31 222 GLN A O 1
ATOM 1704 N N . ALA A 1 223 ? -23.330 6.902 13.290 1.00 96.75 223 ALA A N 1
ATOM 1705 C CA . ALA A 1 223 ? -22.916 6.422 14.599 1.00 96.75 223 ALA A CA 1
ATOM 1706 C C . ALA A 1 223 ? -21.778 7.284 15.162 1.00 96.75 223 ALA A C 1
ATOM 1708 O O . ALA A 1 223 ? -20.951 7.812 14.414 1.00 96.75 223 ALA A O 1
ATOM 1709 N N . TYR A 1 224 ? -21.708 7.402 16.483 1.00 97.69 224 TYR A N 1
ATOM 1710 C CA . TYR A 1 224 ? -20.613 8.080 17.177 1.00 97.69 224 TYR A CA 1
ATOM 1711 C C . TYR A 1 224 ? -20.259 7.351 18.471 1.00 97.69 224 TYR A C 1
ATOM 1713 O O . TYR A 1 224 ? -21.094 6.661 19.048 1.00 97.69 224 TYR A O 1
ATOM 1721 N N . GLY A 1 225 ? -19.036 7.512 18.966 1.00 97.19 225 GLY A N 1
ATOM 1722 C CA . GLY A 1 225 ? -18.644 6.884 20.223 1.00 97.19 225 GLY A CA 1
ATOM 1723 C C . GLY A 1 225 ? -17.161 6.998 20.521 1.00 97.19 225 GLY A C 1
ATOM 1724 O O . GLY A 1 225 ? -16.504 7.953 20.096 1.00 97.19 225 GLY A O 1
ATOM 1725 N N . ARG A 1 226 ? -16.637 6.025 21.269 1.00 97.81 226 ARG A N 1
ATOM 1726 C CA . ARG A 1 226 ? -15.221 5.955 21.640 1.00 97.81 226 ARG A CA 1
ATOM 1727 C C . ARG A 1 226 ? -14.658 4.581 21.320 1.00 97.81 226 ARG A C 1
ATOM 1729 O O . ARG A 1 226 ? -15.269 3.579 21.678 1.00 97.81 226 ARG A O 1
ATOM 1736 N N . LEU A 1 227 ? -13.474 4.566 20.717 1.00 98.00 227 LEU A N 1
ATOM 1737 C CA . LEU A 1 227 ? -12.624 3.387 20.603 1.00 98.00 227 LEU A CA 1
ATOM 1738 C C . LEU A 1 227 ? -11.380 3.574 21.476 1.00 98.00 227 LEU A C 1
ATOM 1740 O O . LEU A 1 227 ? -10.769 4.638 21.457 1.00 98.00 227 LEU A O 1
ATOM 1744 N N . THR A 1 228 ? -10.985 2.538 22.200 1.00 98.56 228 THR A N 1
ATOM 1745 C CA . THR A 1 228 ? -9.727 2.456 22.939 1.00 98.56 228 THR A CA 1
ATOM 1746 C C . THR A 1 228 ? -8.803 1.488 22.206 1.00 98.56 228 THR A C 1
ATOM 1748 O O . THR A 1 228 ? -9.152 0.330 21.970 1.00 98.56 228 THR A O 1
ATOM 1751 N N . VAL A 1 229 ? -7.614 1.964 21.841 1.00 98.50 229 VAL A N 1
ATOM 1752 C CA . VAL A 1 229 ? -6.538 1.172 21.233 1.00 98.50 229 VAL A CA 1
ATOM 1753 C C . VAL A 1 229 ? -5.522 0.831 22.317 1.00 98.50 229 VAL A C 1
ATOM 1755 O O . VAL A 1 229 ? -5.044 1.724 23.016 1.00 98.50 229 VAL A O 1
ATOM 1758 N N . SER A 1 230 ? -5.176 -0.447 22.463 1.00 98.06 230 SER A N 1
ATOM 1759 C CA . SER A 1 230 ? -4.284 -0.932 23.524 1.00 98.06 230 SER A CA 1
ATOM 1760 C C . SER A 1 230 ? -3.278 -1.979 23.034 1.00 98.06 230 SER A C 1
ATOM 1762 O O . SER A 1 230 ? -3.500 -2.662 22.032 1.00 98.06 230 SER A O 1
ATOM 1764 N N . GLY A 1 231 ? -2.159 -2.087 23.754 1.00 96.12 231 GLY A N 1
ATOM 1765 C CA . GLY A 1 231 ? -0.978 -2.866 23.371 1.00 96.12 231 GLY A CA 1
ATOM 1766 C C . GLY A 1 231 ? 0.185 -1.973 22.931 1.00 96.12 231 GLY A C 1
ATOM 1767 O O . GLY A 1 231 ? -0.011 -0.804 22.603 1.00 96.12 231 GLY A O 1
ATOM 1768 N N . ASP A 1 232 ? 1.395 -2.532 22.930 1.00 91.62 232 ASP A N 1
ATOM 1769 C CA . ASP A 1 232 ? 2.633 -1.785 22.657 1.00 91.62 232 ASP A CA 1
ATOM 1770 C C . ASP A 1 232 ? 3.050 -1.827 21.172 1.00 91.62 232 ASP A C 1
ATOM 1772 O O . ASP A 1 232 ? 3.792 -0.966 20.700 1.00 91.62 232 ASP A O 1
ATOM 1776 N N . ALA A 1 233 ? 2.554 -2.806 20.406 1.00 91.69 233 ALA A N 1
ATOM 1777 C CA . ALA A 1 233 ? 2.871 -3.009 18.992 1.00 91.69 233 ALA A CA 1
ATOM 1778 C C . ALA A 1 233 ? 1.706 -3.672 18.233 1.00 91.69 233 ALA A C 1
ATOM 1780 O O . ALA A 1 233 ? 0.913 -4.398 18.828 1.00 91.69 233 ALA A O 1
ATOM 1781 N N . SER A 1 234 ? 1.655 -3.491 16.905 1.00 92.88 234 SER A N 1
ATOM 1782 C CA . SER A 1 234 ? 0.735 -4.226 16.022 1.00 92.88 234 SER A CA 1
ATOM 1783 C C . SER A 1 234 ? 0.889 -5.756 16.197 1.00 92.88 234 SER A C 1
ATOM 1785 O O . SER A 1 234 ? 2.034 -6.221 16.250 1.00 92.88 234 SER A O 1
ATOM 1787 N N . PRO A 1 235 ? -0.202 -6.550 16.206 1.00 95.19 235 PRO A N 1
ATOM 1788 C CA . PRO A 1 235 ? -1.597 -6.115 16.206 1.00 95.19 235 PRO A CA 1
ATOM 1789 C C . PRO A 1 235 ? -2.027 -5.565 17.576 1.00 95.19 235 PRO A C 1
ATOM 1791 O O . PRO A 1 235 ? -1.968 -6.257 18.590 1.00 95.19 235 PRO A O 1
ATOM 1794 N N . TYR A 1 236 ? -2.534 -4.335 17.581 1.00 97.81 236 TYR A N 1
ATOM 1795 C CA . TYR A 1 236 ? -3.161 -3.706 18.737 1.00 97.81 236 TYR A CA 1
ATOM 1796 C C . TYR A 1 236 ? -4.562 -4.280 18.959 1.00 97.81 236 TYR A C 1
ATOM 1798 O O . TYR A 1 236 ? -5.269 -4.603 17.999 1.00 97.81 236 TYR A O 1
ATOM 1806 N N . ALA A 1 237 ? -4.996 -4.350 20.216 1.00 98.50 237 ALA A N 1
ATOM 1807 C CA . ALA A 1 237 ? -6.386 -4.627 20.556 1.00 98.50 237 ALA A CA 1
ATOM 1808 C C . ALA A 1 237 ? -7.210 -3.335 20.468 1.00 98.50 237 ALA A C 1
ATOM 1810 O O . ALA A 1 237 ? -6.794 -2.293 20.980 1.00 98.50 237 ALA A O 1
ATOM 1811 N N . VAL A 1 238 ? -8.384 -3.416 19.844 1.00 98.62 238 VAL A N 1
ATOM 1812 C CA . VAL A 1 238 ? -9.356 -2.320 19.763 1.00 98.62 238 VAL A CA 1
ATOM 1813 C C . VAL A 1 238 ? -10.624 -2.743 20.492 1.00 98.62 238 VAL A C 1
ATOM 1815 O O . VAL A 1 238 ? -11.138 -3.838 20.262 1.00 98.62 238 VAL A O 1
ATOM 1818 N N . SER A 1 239 ? -11.139 -1.881 21.358 1.00 98.56 239 SER A N 1
ATOM 1819 C CA . SER A 1 239 ? -12.416 -2.063 22.053 1.00 98.56 239 SER A CA 1
ATOM 1820 C C . SER A 1 239 ? -13.169 -0.739 22.146 1.00 98.56 239 SER A C 1
ATOM 1822 O O . SER A 1 239 ? -12.590 0.314 21.893 1.00 98.56 239 SER A O 1
ATOM 1824 N N . GLY A 1 240 ? -14.455 -0.761 22.483 1.00 98.00 240 GLY A N 1
ATOM 1825 C CA . GLY A 1 240 ? -15.223 0.460 22.708 1.00 98.00 240 GLY A CA 1
ATOM 1826 C C . GLY A 1 240 ? -16.714 0.275 22.481 1.00 98.00 240 GLY A C 1
ATOM 1827 O O . GLY A 1 240 ? -17.206 -0.849 22.456 1.00 98.00 240 GLY A O 1
ATOM 1828 N N . ASP A 1 241 ? -17.409 1.387 22.263 1.00 97.75 241 ASP A N 1
ATOM 1829 C CA . ASP A 1 241 ? -18.855 1.432 22.050 1.00 97.75 241 ASP A CA 1
ATOM 1830 C C . ASP A 1 241 ? -19.209 2.515 21.023 1.00 97.75 241 ASP A C 1
ATOM 1832 O O . ASP A 1 241 ? -18.622 3.604 21.019 1.00 97.75 241 ASP A O 1
ATOM 1836 N N . LEU A 1 242 ? -20.201 2.230 20.176 1.00 97.81 242 LEU A N 1
ATOM 1837 C CA . LEU A 1 242 ? -20.802 3.173 19.231 1.00 97.81 242 LEU A CA 1
ATOM 1838 C C . LEU A 1 242 ? -22.302 3.313 19.499 1.00 97.81 242 LEU A C 1
ATOM 1840 O O . LEU A 1 242 ? -23.036 2.329 19.486 1.00 97.81 242 LEU A O 1
ATOM 1844 N N . THR A 1 243 ? -22.769 4.543 19.679 1.00 97.81 243 THR A N 1
ATOM 1845 C CA . THR A 1 243 ? -24.190 4.892 19.743 1.00 97.81 243 THR A CA 1
ATOM 1846 C C . THR A 1 243 ? -24.701 5.233 18.346 1.00 97.81 243 THR A C 1
ATOM 1848 O O . THR A 1 243 ? -24.103 6.049 17.639 1.00 97.81 243 THR A O 1
ATOM 1851 N N . LEU A 1 244 ? -25.804 4.601 17.946 1.00 95.88 244 LEU A N 1
ATOM 1852 C CA . LEU A 1 244 ? -26.493 4.825 16.675 1.00 95.88 244 LEU A CA 1
ATOM 1853 C C . LEU A 1 244 ? -27.479 6.001 16.767 1.00 95.88 244 LEU A C 1
ATOM 1855 O O . LEU A 1 244 ? -27.843 6.457 17.852 1.00 95.88 244 LEU A O 1
ATOM 1859 N N . ALA A 1 245 ? -27.967 6.464 15.616 1.00 93.56 245 ALA A N 1
ATOM 1860 C CA . ALA A 1 245 ? -28.956 7.543 15.528 1.00 93.56 245 ALA A CA 1
ATOM 1861 C C . ALA A 1 245 ? -30.303 7.252 16.232 1.00 93.56 245 ALA A C 1
ATOM 1863 O O . ALA A 1 245 ? -31.025 8.192 16.561 1.00 93.56 245 ALA A O 1
ATOM 1864 N N . ASP A 1 246 ? -30.646 5.983 16.484 1.00 93.12 246 ASP A N 1
ATOM 1865 C CA . ASP A 1 246 ? -31.833 5.580 17.258 1.00 93.12 246 ASP A CA 1
ATOM 1866 C C . ASP A 1 246 ? -31.605 5.562 18.786 1.00 93.12 246 ASP A C 1
ATOM 1868 O O . ASP A 1 246 ? -32.532 5.296 19.552 1.00 93.12 246 ASP A O 1
ATOM 1872 N N . GLY A 1 247 ? -30.383 5.868 19.236 1.00 94.94 247 GLY A N 1
ATOM 1873 C CA . GLY A 1 247 ? -29.974 5.855 20.639 1.00 94.94 247 GLY A CA 1
ATOM 1874 C C . GLY A 1 247 ? -29.544 4.485 21.170 1.00 94.94 247 GLY A C 1
ATOM 1875 O O . GLY A 1 247 ? -29.146 4.401 22.332 1.00 94.94 247 GLY A O 1
ATOM 1876 N N . SER A 1 248 ? -29.591 3.421 20.361 1.00 95.00 248 SER A N 1
ATOM 1877 C CA . SER A 1 248 ? -29.029 2.120 20.735 1.00 95.00 248 SER A CA 1
ATOM 1878 C C . SER A 1 248 ? -27.496 2.148 20.717 1.00 95.00 248 SER A C 1
ATOM 1880 O O . SER A 1 248 ? -26.881 2.903 19.961 1.00 95.00 248 SER A O 1
ATOM 1882 N N . THR A 1 249 ? -26.866 1.319 21.550 1.00 96.69 249 THR A N 1
ATOM 1883 C CA . THR A 1 249 ? -25.404 1.198 21.633 1.00 96.69 249 THR A CA 1
ATOM 1884 C C . THR A 1 249 ? -24.961 -0.177 21.147 1.00 96.69 249 THR A C 1
ATOM 1886 O O . THR A 1 249 ? -25.542 -1.193 21.527 1.00 96.69 249 THR A O 1
ATOM 1889 N N . GLN A 1 250 ? -23.922 -0.198 20.317 1.00 96.19 250 GLN A N 1
ATOM 1890 C CA . GLN A 1 250 ? -23.264 -1.390 19.801 1.00 96.19 250 GLN A CA 1
ATOM 1891 C C . GLN A 1 250 ? -21.844 -1.455 20.362 1.00 96.19 250 GLN A C 1
ATOM 1893 O O . GLN A 1 250 ? -21.047 -0.540 20.141 1.00 96.19 250 GLN A O 1
ATOM 1898 N N . ALA A 1 251 ? -21.527 -2.546 21.058 1.00 97.19 251 ALA A N 1
ATOM 1899 C CA . ALA A 1 251 ? -20.168 -2.810 21.509 1.00 97.19 251 ALA A CA 1
ATOM 1900 C C . ALA A 1 251 ? -19.243 -3.044 20.305 1.00 97.19 251 ALA A C 1
ATOM 1902 O O . ALA A 1 251 ? -19.647 -3.634 19.297 1.00 97.19 251 ALA A O 1
ATOM 1903 N N . VAL A 1 252 ? -17.995 -2.601 20.440 1.00 98.19 252 VAL A N 1
ATOM 1904 C CA . VAL A 1 252 ? -16.922 -2.758 19.459 1.00 98.19 252 VAL A CA 1
ATOM 1905 C C . VAL A 1 252 ? -15.798 -3.586 20.065 1.00 98.19 252 VAL A C 1
ATOM 1907 O O . VAL A 1 252 ? -15.339 -3.317 21.176 1.00 98.19 252 VAL A O 1
ATOM 1910 N N . SER A 1 253 ? -15.305 -4.570 19.318 1.00 98.44 253 SER A N 1
ATOM 1911 C CA . SER A 1 253 ? -14.093 -5.314 19.675 1.00 98.44 253 SER A CA 1
ATOM 1912 C C . SER A 1 253 ? -13.328 -5.748 18.431 1.00 98.44 253 SER A C 1
ATOM 1914 O O . SER A 1 253 ? -13.924 -5.956 17.380 1.00 98.44 253 SER A O 1
ATOM 1916 N N . GLY A 1 254 ? -12.008 -5.892 18.505 1.00 98.31 254 GLY A N 1
ATOM 1917 C CA . GLY A 1 254 ? -11.233 -6.383 17.371 1.00 98.31 254 GLY A CA 1
ATOM 1918 C C . GLY A 1 254 ? -9.739 -6.133 17.480 1.00 98.31 254 GLY A C 1
ATOM 1919 O O . GLY A 1 254 ? -9.193 -5.922 18.564 1.00 98.31 254 GLY A O 1
ATOM 1920 N N . GLN A 1 255 ? -9.076 -6.172 16.327 1.00 98.12 255 GLN A N 1
ATOM 1921 C CA . GLN A 1 255 ? -7.634 -5.970 16.210 1.00 98.12 255 GLN A CA 1
ATOM 1922 C C . GLN A 1 255 ? -7.294 -5.015 15.073 1.00 98.12 255 GLN A C 1
ATOM 1924 O O . GLN A 1 255 ? -7.988 -4.974 14.054 1.00 98.12 255 GLN A O 1
ATOM 1929 N N . MET A 1 256 ? -6.193 -4.285 15.241 1.00 97.38 256 MET A N 1
ATOM 1930 C CA . MET A 1 256 ? -5.686 -3.299 14.293 1.00 97.38 256 MET A CA 1
ATOM 1931 C C . MET A 1 256 ? -4.180 -3.462 14.090 1.00 97.38 256 MET A C 1
ATOM 1933 O O . MET A 1 256 ? -3.422 -3.567 15.050 1.00 97.38 256 MET A O 1
ATOM 1937 N N . ASN A 1 257 ? -3.744 -3.459 12.833 1.00 97.06 257 ASN A N 1
ATOM 1938 C CA . ASN A 1 257 ? -2.343 -3.290 12.474 1.00 97.06 257 ASN A CA 1
ATOM 1939 C C . ASN A 1 257 ? -2.129 -1.867 11.963 1.00 97.06 257 ASN A C 1
ATOM 1941 O O . ASN A 1 257 ? -2.854 -1.416 11.076 1.00 97.06 257 ASN A O 1
ATOM 1945 N N . LEU A 1 258 ? -1.115 -1.199 12.505 1.00 97.25 258 LEU A N 1
ATOM 1946 C CA . LEU A 1 258 ? -0.555 0.020 11.941 1.00 97.25 258 LEU A CA 1
ATOM 1947 C C . LEU A 1 258 ? 0.655 -0.363 11.086 1.00 97.25 258 LEU A C 1
ATOM 1949 O O . LEU A 1 258 ? 1.544 -1.062 11.583 1.00 97.25 258 LEU A O 1
ATOM 1953 N N . TYR A 1 259 ? 0.678 0.103 9.838 1.00 97.25 259 TYR A N 1
ATOM 1954 C CA . TYR A 1 259 ? 1.796 -0.042 8.905 1.00 97.25 259 TYR A CA 1
ATOM 1955 C C . TYR A 1 259 ? 2.372 1.328 8.537 1.00 97.25 259 TYR A C 1
ATOM 1957 O O . TYR A 1 259 ? 1.659 2.334 8.508 1.00 97.25 259 TYR A O 1
ATOM 1965 N N . THR A 1 260 ? 3.675 1.388 8.261 1.00 96.06 260 THR A N 1
ATOM 1966 C CA . THR A 1 260 ? 4.381 2.595 7.785 1.00 96.06 260 THR A CA 1
ATOM 1967 C C . THR A 1 260 ? 4.263 3.806 8.740 1.00 96.06 260 THR A C 1
ATOM 1969 O O . THR A 1 260 ? 4.644 4.924 8.398 1.00 96.06 260 THR A O 1
ATOM 1972 N N . GLY A 1 261 ? 3.750 3.600 9.960 1.00 95.75 261 GLY A N 1
ATOM 1973 C CA . GLY A 1 261 ? 3.452 4.636 10.952 1.00 95.75 261 GLY A CA 1
ATOM 1974 C C . GLY A 1 261 ? 2.129 5.394 10.777 1.00 95.75 261 GLY A C 1
ATOM 1975 O O . GLY A 1 261 ? 1.896 6.313 11.555 1.00 95.75 261 GLY A O 1
ATOM 1976 N N . TYR A 1 262 ? 1.281 5.056 9.795 1.00 97.06 262 TYR A N 1
ATOM 1977 C CA . TYR A 1 262 ? -0.019 5.731 9.600 1.00 97.06 262 TYR A CA 1
ATOM 1978 C C . TYR A 1 262 ? -1.117 4.872 8.953 1.00 97.06 262 TYR A C 1
ATOM 1980 O O . TYR A 1 262 ? -2.286 5.119 9.222 1.00 97.06 262 TYR A O 1
ATOM 1988 N N . GLU A 1 263 ? -0.776 3.870 8.134 1.00 98.00 263 GLU A N 1
ATOM 1989 C CA . GLU A 1 263 ? -1.758 3.031 7.437 1.00 98.00 263 GLU A CA 1
ATOM 1990 C C . GLU A 1 263 ? -2.441 2.088 8.435 1.00 98.00 263 GLU A C 1
ATOM 1992 O O . GLU A 1 263 ? -1.884 1.063 8.840 1.00 98.00 263 GLU A O 1
ATOM 1997 N N . TRP A 1 264 ? -3.658 2.440 8.841 1.00 97.62 264 TRP A N 1
ATOM 1998 C CA . TRP A 1 264 ? -4.459 1.706 9.812 1.00 97.62 264 TRP A CA 1
ATOM 1999 C C . TRP A 1 264 ? -5.267 0.628 9.094 1.00 97.62 264 TRP A C 1
ATOM 2001 O O . TRP A 1 264 ? -6.005 0.892 8.138 1.00 97.62 264 TRP A O 1
ATOM 2011 N N . ARG A 1 265 ? -5.150 -0.615 9.563 1.00 98.31 265 ARG A N 1
ATOM 2012 C CA . ARG A 1 265 ? -5.903 -1.771 9.060 1.00 98.31 265 ARG A CA 1
ATOM 2013 C C . ARG A 1 265 ? -6.504 -2.539 10.222 1.00 98.31 265 ARG A C 1
ATOM 2015 O O . ARG A 1 265 ? -5.814 -3.333 10.862 1.00 98.31 265 ARG A O 1
ATOM 2022 N N . ALA A 1 266 ? -7.795 -2.338 10.476 1.00 97.81 266 ALA A N 1
ATOM 2023 C CA . ALA A 1 266 ? -8.506 -3.052 11.534 1.00 97.81 266 ALA A CA 1
ATOM 2024 C C . ALA A 1 266 ? -9.538 -4.043 10.996 1.00 97.81 266 ALA A C 1
ATOM 2026 O O . ALA A 1 266 ? -10.146 -3.832 9.946 1.00 97.81 266 ALA A O 1
ATOM 2027 N N . THR A 1 267 ? -9.759 -5.115 11.752 1.00 98.06 267 THR A N 1
ATOM 2028 C CA . THR A 1 267 ? -10.958 -5.954 11.655 1.00 98.06 267 THR A CA 1
ATOM 2029 C C . THR A 1 267 ? -11.675 -5.865 12.992 1.00 98.06 267 THR A C 1
ATOM 2031 O O . THR A 1 267 ? -11.120 -6.277 14.012 1.00 98.06 267 THR A O 1
ATOM 2034 N N . LEU A 1 268 ? -12.878 -5.295 12.976 1.00 97.75 268 LEU A N 1
ATOM 2035 C CA . LEU A 1 268 ? -13.698 -5.046 14.158 1.00 97.75 268 LEU A CA 1
ATOM 2036 C C . LEU A 1 268 ? -15.007 -5.824 14.049 1.00 97.75 268 LEU A C 1
ATOM 2038 O O . LEU A 1 268 ? -15.629 -5.827 12.991 1.00 97.75 268 LEU A O 1
ATOM 2042 N N . ASP A 1 269 ? -15.437 -6.451 15.133 1.00 97.88 269 ASP A N 1
ATOM 2043 C CA . ASP A 1 269 ? -16.837 -6.787 15.356 1.00 97.88 269 ASP A CA 1
ATOM 2044 C C . ASP A 1 269 ? -17.548 -5.564 15.948 1.00 97.88 269 ASP A C 1
ATOM 2046 O O . ASP A 1 269 ? -17.045 -4.945 16.890 1.00 97.88 269 ASP A O 1
ATOM 2050 N N . ILE A 1 270 ? -18.686 -5.198 15.360 1.00 96.06 270 ILE A N 1
ATOM 2051 C CA . ILE A 1 270 ? -19.573 -4.136 15.835 1.00 96.06 270 ILE A CA 1
ATOM 2052 C C . ILE A 1 270 ? -20.986 -4.720 15.838 1.00 96.06 270 ILE A C 1
ATOM 2054 O O . ILE A 1 270 ? -21.554 -4.975 14.773 1.00 96.06 270 ILE A O 1
ATOM 2058 N N . GLY A 1 271 ? -21.542 -4.964 17.026 1.00 90.69 271 GLY A N 1
ATOM 2059 C CA . GLY A 1 271 ? -22.887 -5.536 17.169 1.00 90.69 271 GLY A CA 1
ATOM 2060 C C . GLY A 1 271 ? -23.053 -6.955 16.597 1.00 90.69 271 GLY A C 1
ATOM 2061 O O . GLY A 1 271 ? -24.143 -7.301 16.145 1.00 90.69 271 GLY A O 1
ATOM 2062 N N . GLY A 1 272 ? -21.995 -7.775 16.568 1.00 91.31 272 GLY A N 1
ATOM 2063 C CA . GLY A 1 272 ? -22.013 -9.124 15.987 1.00 91.31 272 GLY A CA 1
ATOM 2064 C C . GLY A 1 272 ? -21.810 -9.170 14.467 1.00 91.31 272 GLY A C 1
ATOM 2065 O O . GLY A 1 272 ? -21.974 -10.231 13.858 1.00 91.31 272 GLY A O 1
ATOM 2066 N N . GLN A 1 273 ? -21.485 -8.037 13.836 1.00 94.19 273 GLN A N 1
ATOM 2067 C CA . GLN A 1 273 ? -21.122 -7.958 12.424 1.00 94.19 273 GLN A CA 1
ATOM 2068 C C . GLN A 1 273 ? -19.661 -7.527 12.267 1.00 94.19 273 GLN A C 1
ATOM 2070 O O . GLN A 1 273 ? -19.219 -6.538 12.849 1.00 94.19 273 GLN A O 1
ATOM 2075 N N . SER A 1 274 ? -18.918 -8.242 11.418 1.00 95.88 274 SER A N 1
ATOM 2076 C CA . SER A 1 274 ? -17.519 -7.926 11.126 1.00 95.88 274 SER A CA 1
ATOM 2077 C C . SER A 1 274 ? -17.379 -6.835 10.060 1.00 95.88 274 SER A C 1
ATOM 2079 O O . SER A 1 274 ? -17.895 -6.954 8.945 1.00 95.88 274 SER A O 1
ATOM 2081 N N . TYR A 1 275 ? -16.608 -5.804 10.392 1.00 95.25 275 TYR A N 1
ATOM 2082 C CA . TYR A 1 275 ? -16.216 -4.691 9.540 1.00 95.25 275 TYR A CA 1
ATOM 2083 C C . TYR A 1 275 ? -14.696 -4.662 9.368 1.00 95.25 275 TYR A C 1
ATOM 2085 O O . TYR A 1 275 ? -13.937 -5.065 10.252 1.00 95.25 275 TYR A O 1
ATOM 2093 N N . ARG A 1 276 ? -14.240 -4.138 8.228 1.00 95.88 276 ARG A N 1
ATOM 2094 C CA . ARG A 1 276 ? -12.835 -3.776 8.017 1.00 95.88 276 ARG A CA 1
ATOM 2095 C C . ARG A 1 276 ? -12.713 -2.264 7.987 1.00 95.88 276 ARG A C 1
ATOM 2097 O O . ARG A 1 276 ? -13.504 -1.615 7.310 1.00 95.88 276 ARG A O 1
ATOM 2104 N N . GLN A 1 277 ? -11.718 -1.733 8.683 1.00 95.81 277 GLN A N 1
ATOM 2105 C CA . GLN A 1 277 ? -11.326 -0.333 8.572 1.00 95.81 277 GLN A CA 1
ATOM 2106 C C . GLN A 1 277 ? -10.028 -0.240 7.780 1.00 95.81 277 GLN A C 1
ATOM 2108 O O . GLN A 1 277 ? -9.075 -0.975 8.050 1.00 95.81 277 GLN A O 1
ATOM 2113 N N . VAL A 1 278 ? -10.019 0.687 6.834 1.00 97.25 278 VAL A N 1
ATOM 2114 C CA . VAL A 1 278 ? -8.854 1.166 6.101 1.00 97.25 278 VAL A CA 1
ATOM 2115 C C . VAL A 1 278 ? -8.867 2.668 6.337 1.00 97.25 278 VAL A C 1
ATOM 2117 O O . VAL A 1 278 ? -9.808 3.319 5.894 1.00 97.25 278 VAL A O 1
ATOM 2120 N N . LEU A 1 279 ? -7.912 3.166 7.122 1.00 93.56 279 LEU A N 1
ATOM 2121 C CA . LEU A 1 279 ? -7.731 4.589 7.423 1.00 93.56 279 LEU A CA 1
ATOM 2122 C C . LEU A 1 279 ? -6.276 4.960 7.120 1.00 93.56 279 LEU A C 1
ATOM 2124 O O . LEU A 1 279 ? -5.397 4.084 7.301 1.00 93.56 279 LEU A O 1
#